Protein AF-A0A1F4EF49-F1 (afdb_monomer_lite)

Sequence (194 aa):
MEAQPLKVYWRPGCSSCVRVKEFLEQLNVEYESINVSARPEAMEELRELGVRSVPVVARGQRCIAQLPAARLDERAIEGRDRSIRDLAYHVYQIPDAFLRAVIDGHPDLAALCSAPAPAGVQTTADVCAYGSRISKRLADWWSTQADKSCGGTLDAYYGEQPLHHVLERVGIAPERPPTAEDYAGLPMPERLWE

Secondary structure (DSSP, 8-state):
-PPPPEEEEE-TT-HHHHHHHHHHHHTT---EEEETTT-HHHHHHHHHTT--SS-EEEESS-SGGGS-GGGTTSBSSTTS--BHHHHHHHHHHHHHHHHHHHHH----HHHHHHSPPPTT--SHHHHHHHHHHHHHHHHHHHHH-S-SS--SEEEETTEEEEHHHHHHHTTPPPSSPPPTGGGTTS---S-TT-

pLDDT: mean 70.85, std 12.1, range [30.12, 89.94]

Foldseek 3Di:
DDFAFKEWEDEPPDLVSVVVVVVCVVVVGDHHYHYCVVPVVVCVLCVVLLHQADGDTDRPSDDLLNDDLVQQQPDPDPPDPAGVVQVLLLLLLLLVLVCCCVPVVDAPSVCSSPDGDDPVRRGSVSSVVSSNVSSVSSVVVQVPDPALQQQDWTQHPVGIGRRCVSCVSVNRHRPNPDDVVNCPPPPDDPDPHD

Radius of gyration: 17.78 Å; chains: 1; bounding box: 49×36×43 Å

Structure (mmCIF, N/CA/C/O backbone):
data_AF-A0A1F4EF49-F1
#
_entry.id   AF-A0A1F4EF49-F1
#
loop_
_atom_site.group_PDB
_atom_site.id
_atom_site.type_symbol
_atom_site.label_atom_id
_atom_site.label_alt_id
_atom_site.label_comp_id
_atom_site.label_asym_id
_atom_site.label_entity_id
_atom_site.label_seq_id
_atom_site.pdbx_PDB_ins_code
_atom_site.Cartn_x
_atom_site.Cartn_y
_atom_site.Cartn_z
_atom_site.occupancy
_atom_site.B_iso_or_equiv
_atom_site.auth_seq_id
_atom_site.auth_comp_id
_atom_site.auth_asym_id
_atom_site.auth_atom_id
_atom_site.pdbx_PDB_model_num
ATOM 1 N N . MET A 1 1 ? -26.886 7.741 8.957 1.00 36.78 1 MET A N 1
ATOM 2 C CA . MET A 1 1 ? -25.794 7.849 7.969 1.00 36.78 1 MET A CA 1
ATOM 3 C C . MET A 1 1 ? -25.561 6.448 7.437 1.00 36.78 1 MET A C 1
ATOM 5 O O . MET A 1 1 ? -25.140 5.599 8.213 1.00 36.78 1 MET A O 1
ATOM 9 N N . GLU A 1 2 ? -25.977 6.169 6.202 1.00 42.19 2 GLU A N 1
ATOM 10 C CA . GLU A 1 2 ? -25.869 4.828 5.613 1.00 42.19 2 GLU A CA 1
ATOM 11 C C . GLU A 1 2 ? -24.399 4.409 5.485 1.00 42.19 2 GLU A C 1
ATOM 13 O O . GLU A 1 2 ? -23.526 5.215 5.150 1.00 42.19 2 GLU A O 1
ATOM 18 N N . ALA A 1 3 ? -24.110 3.151 5.812 1.00 55.28 3 ALA A N 1
ATOM 19 C CA . ALA A 1 3 ? -22.773 2.598 5.674 1.00 55.28 3 ALA A CA 1
ATOM 20 C C . ALA A 1 3 ? -22.475 2.390 4.185 1.00 55.28 3 ALA A C 1
ATOM 22 O O . ALA A 1 3 ? -23.168 1.630 3.517 1.00 55.28 3 ALA A O 1
ATOM 23 N N . GLN A 1 4 ? -21.439 3.056 3.671 1.00 60.59 4 GLN A N 1
ATOM 24 C CA . GLN A 1 4 ? -20.996 2.861 2.288 1.00 60.59 4 GLN A CA 1
ATOM 25 C C . GLN A 1 4 ? -20.644 1.382 2.034 1.00 60.59 4 GLN A C 1
ATOM 27 O O . GLN A 1 4 ? -20.143 0.712 2.952 1.00 60.59 4 GLN A O 1
ATOM 32 N N . PRO A 1 5 ? -20.885 0.865 0.816 1.00 74.12 5 PRO A N 1
ATOM 33 C CA . PRO A 1 5 ? -20.547 -0.510 0.470 1.00 74.12 5 PRO A CA 1
ATOM 34 C C . PRO A 1 5 ? -19.034 -0.741 0.567 1.00 74.12 5 PRO A C 1
ATOM 36 O O . PRO A 1 5 ? -18.223 0.169 0.365 1.00 74.12 5 PRO A O 1
ATOM 39 N N . LEU A 1 6 ? -18.648 -1.965 0.936 1.00 77.44 6 LEU A N 1
ATOM 40 C CA . LEU A 1 6 ? -17.255 -2.398 0.864 1.00 77.44 6 LEU A CA 1
ATOM 41 C C . LEU A 1 6 ? -16.881 -2.500 -0.616 1.00 77.44 6 LEU A C 1
ATOM 43 O O . LEU A 1 6 ? -17.648 -3.050 -1.385 1.00 77.44 6 LEU A O 1
ATOM 47 N N . LYS A 1 7 ? -15.731 -1.983 -1.015 1.00 84.25 7 LYS A N 1
ATOM 48 C CA . LYS A 1 7 ? -15.172 -2.031 -2.363 1.00 84.25 7 LYS A CA 1
ATOM 49 C C . LYS A 1 7 ? -13.885 -2.835 -2.317 1.00 84.25 7 LYS A C 1
ATOM 51 O O . LYS A 1 7 ? -13.074 -2.647 -1.411 1.00 84.25 7 LYS A O 1
ATOM 56 N N . VAL A 1 8 ? -13.678 -3.705 -3.293 1.00 80.25 8 VAL A N 1
ATOM 57 C CA . VAL A 1 8 ? -12.439 -4.462 -3.472 1.00 80.25 8 VAL A CA 1
ATOM 58 C C . VAL A 1 8 ? -11.863 -4.100 -4.827 1.00 80.25 8 VAL A C 1
ATOM 60 O O . VAL A 1 8 ? -12.372 -4.535 -5.858 1.00 80.25 8 VAL A O 1
ATOM 63 N N . TYR A 1 9 ? -10.797 -3.309 -4.822 1.00 84.88 9 TYR A N 1
ATOM 64 C CA . TYR A 1 9 ? -10.052 -2.937 -6.016 1.00 84.88 9 TYR A CA 1
ATOM 65 C C . TYR A 1 9 ? -9.034 -4.034 -6.337 1.00 84.88 9 TYR A C 1
ATOM 67 O O . TYR A 1 9 ? -8.275 -4.451 -5.460 1.00 84.88 9 TYR A O 1
ATOM 75 N N . TRP A 1 10 ? -9.018 -4.521 -7.576 1.00 85.94 10 TRP A N 1
ATOM 76 C CA . TRP A 1 10 ? -8.214 -5.668 -8.007 1.00 85.94 10 TRP A CA 1
ATOM 77 C C . TRP A 1 10 ? -7.781 -5.553 -9.473 1.00 85.94 10 TRP A C 1
ATOM 79 O O . TRP A 1 10 ? -8.338 -4.754 -10.221 1.00 85.94 10 TRP A O 1
ATOM 89 N N . ARG A 1 11 ? -6.822 -6.386 -9.900 1.00 83.81 11 ARG A N 1
ATOM 90 C CA . ARG A 1 11 ? -6.414 -6.534 -11.310 1.00 83.81 11 ARG A CA 1
ATOM 91 C C . ARG A 1 11 ? -6.263 -8.011 -11.709 1.00 83.81 11 ARG A C 1
ATOM 93 O O . ARG A 1 11 ? -5.964 -8.822 -10.828 1.00 83.81 11 ARG A O 1
ATOM 100 N N . PRO A 1 12 ? -6.426 -8.381 -12.993 1.00 81.00 12 PRO A N 1
ATOM 101 C CA . PRO A 1 12 ? -6.102 -9.723 -13.479 1.00 81.00 12 PRO A CA 1
ATOM 102 C C . PRO A 1 12 ? -4.642 -10.102 -13.182 1.00 81.00 12 PRO A C 1
ATOM 104 O O . PRO A 1 12 ? -3.767 -9.239 -13.183 1.00 81.00 12 PRO A O 1
ATOM 107 N N . GLY A 1 13 ? -4.386 -11.382 -12.896 1.00 73.94 13 GLY A N 1
ATOM 108 C CA . GLY A 1 13 ? -3.042 -11.897 -12.587 1.00 73.94 13 GLY A CA 1
ATOM 109 C C . GLY A 1 13 ? -2.534 -11.623 -11.162 1.00 73.94 13 GLY A C 1
ATOM 110 O O . GLY A 1 13 ? -1.458 -12.076 -10.801 1.00 73.94 13 GLY A O 1
ATOM 111 N N . CYS A 1 14 ? -3.299 -10.923 -10.321 1.00 66.81 14 CYS A N 1
ATOM 112 C CA . CYS A 1 14 ? -2.924 -10.620 -8.938 1.00 66.81 14 CYS A CA 1
ATOM 113 C C . CYS A 1 14 ? -3.398 -11.716 -7.966 1.00 66.81 14 CYS A C 1
ATOM 115 O O . CYS A 1 14 ? -4.563 -11.731 -7.560 1.00 66.81 14 CYS A O 1
ATOM 117 N N . SER A 1 15 ? -2.501 -12.603 -7.534 1.00 58.34 15 SER A N 1
ATOM 118 C CA . SER A 1 15 ? -2.826 -13.693 -6.597 1.00 58.34 15 SER A CA 1
ATOM 119 C C . SER A 1 15 ? -3.298 -13.205 -5.224 1.00 58.34 15 SER A C 1
ATOM 121 O O . SER A 1 15 ? -4.266 -13.726 -4.670 1.00 58.34 15 SER A O 1
ATOM 123 N N . SER A 1 16 ? -2.700 -12.130 -4.708 1.00 49.78 16 SER A N 1
ATOM 124 C CA . SER A 1 16 ? -3.160 -11.459 -3.486 1.00 49.78 16 SER A CA 1
ATOM 125 C C . SER A 1 16 ? -4.609 -10.972 -3.604 1.00 49.78 16 SER A C 1
ATOM 127 O O . SER A 1 16 ? -5.350 -10.988 -2.624 1.00 49.78 16 SER A O 1
ATOM 129 N N . CYS A 1 17 ? -5.038 -10.564 -4.802 1.00 66.75 17 CYS A N 1
ATOM 130 C CA . CYS A 1 17 ? -6.396 -10.094 -5.044 1.00 66.75 17 CYS A CA 1
ATOM 131 C C . CYS A 1 17 ? -7.420 -11.229 -5.007 1.00 66.75 17 CYS A C 1
ATOM 133 O O . CYS A 1 17 ? -8.529 -11.017 -4.525 1.00 66.75 17 CYS A O 1
ATOM 135 N N . VAL A 1 18 ? -7.047 -12.419 -5.484 1.00 71.88 18 VAL A N 1
ATOM 136 C CA . VAL A 1 18 ? -7.878 -13.627 -5.385 1.00 71.88 18 VAL A CA 1
ATOM 137 C C . VAL A 1 18 ? -8.050 -14.020 -3.916 1.00 71.88 18 VAL A C 1
ATOM 139 O O . VAL A 1 18 ? -9.178 -14.081 -3.439 1.00 71.88 18 VAL A O 1
ATOM 142 N N . ARG A 1 19 ? -6.945 -14.112 -3.162 1.00 56.84 19 ARG A N 1
ATOM 143 C CA . ARG A 1 19 ? -6.944 -14.447 -1.722 1.00 56.84 19 ARG A CA 1
ATOM 144 C C . ARG A 1 19 ? -7.842 -13.531 -0.886 1.00 56.84 19 ARG A C 1
ATOM 146 O O . ARG A 1 19 ? -8.528 -13.987 0.022 1.00 56.84 19 ARG A O 1
ATOM 153 N N . VAL A 1 20 ? -7.831 -12.228 -1.173 1.00 62.22 20 VAL A N 1
ATOM 154 C CA . VAL A 1 20 ? -8.688 -11.252 -0.480 1.00 62.22 20 VAL A CA 1
ATOM 155 C C . VAL A 1 20 ? -10.171 -11.503 -0.760 1.00 62.22 20 VAL A C 1
ATOM 157 O O . VAL A 1 20 ? -10.978 -11.419 0.162 1.00 62.22 20 VAL A O 1
ATOM 160 N N . LYS A 1 21 ? -10.537 -11.808 -2.008 1.00 68.38 21 LYS A N 1
ATOM 161 C CA . LYS A 1 21 ? -11.927 -12.093 -2.385 1.00 68.38 21 LYS A CA 1
ATOM 162 C C . LYS A 1 21 ? -12.427 -13.383 -1.743 1.00 68.38 21 LYS A C 1
ATOM 164 O O . LYS A 1 21 ? -13.467 -13.352 -1.099 1.00 68.38 21 LYS A O 1
ATOM 169 N N . GLU A 1 22 ? -11.634 -14.450 -1.818 1.00 73.81 22 GLU A N 1
ATOM 170 C CA . GLU A 1 22 ? -11.927 -15.737 -1.171 1.00 73.81 22 GLU A CA 1
ATOM 171 C C . GLU A 1 22 ? -12.145 -15.571 0.336 1.00 73.81 22 GLU A C 1
ATOM 173 O O . GLU A 1 22 ? -13.103 -16.098 0.896 1.00 73.81 22 GLU A O 1
ATOM 178 N N . PHE A 1 23 ? -11.286 -14.793 1.001 1.00 64.06 23 PHE A N 1
ATOM 179 C CA . PHE A 1 23 ? -11.416 -14.520 2.430 1.00 64.06 23 PHE A CA 1
ATOM 180 C C . PHE A 1 23 ? -12.710 -13.765 2.769 1.00 64.06 23 PHE A C 1
ATOM 182 O O . PHE A 1 23 ? -13.390 -14.102 3.735 1.00 64.06 23 PHE A O 1
ATOM 189 N N . LEU A 1 24 ? -13.078 -12.752 1.979 1.00 64.75 24 LEU A N 1
ATOM 190 C CA . LEU A 1 24 ? -14.323 -12.004 2.188 1.00 64.75 24 LEU A CA 1
ATOM 191 C C . LEU A 1 24 ? -15.563 -12.866 1.919 1.00 64.75 24 LEU A C 1
ATOM 193 O O . LEU A 1 24 ? -16.544 -12.758 2.654 1.00 64.75 24 LEU A O 1
ATOM 197 N N . GLU A 1 25 ? -15.499 -13.744 0.920 1.00 77.06 25 GLU A N 1
ATOM 198 C CA . GLU A 1 25 ? -16.549 -14.716 0.604 1.00 77.06 25 GLU A CA 1
ATOM 199 C C . GLU A 1 25 ? -16.728 -15.741 1.728 1.00 77.06 25 GLU A C 1
ATOM 201 O O . GLU A 1 25 ? -17.853 -15.968 2.164 1.00 77.06 25 GLU A O 1
ATOM 206 N N . GLN A 1 26 ? -15.640 -16.285 2.284 1.00 68.56 26 GLN A N 1
ATOM 207 C CA . GLN A 1 26 ? -15.688 -17.181 3.451 1.00 68.56 26 GLN A CA 1
ATOM 208 C C . GLN A 1 26 ? -16.344 -16.529 4.674 1.00 68.56 26 GLN A C 1
ATOM 210 O O . GLN A 1 26 ? -17.004 -17.204 5.464 1.00 68.56 26 GLN A O 1
ATOM 215 N N . LEU A 1 27 ? -16.167 -15.217 4.833 1.00 62.00 27 LEU A N 1
ATOM 216 C CA . LEU A 1 27 ? -16.775 -14.437 5.909 1.00 62.00 27 LEU A CA 1
ATOM 217 C C . LEU A 1 27 ? -18.199 -13.952 5.587 1.00 62.00 27 LEU A C 1
ATOM 219 O O . LEU A 1 27 ? -18.788 -13.251 6.411 1.00 62.00 27 LEU A O 1
ATOM 223 N N . ASN A 1 28 ? -18.753 -14.296 4.417 1.00 82.25 28 ASN A N 1
ATOM 224 C CA . ASN A 1 28 ? -20.033 -13.793 3.906 1.00 82.25 28 ASN A CA 1
ATOM 225 C C . ASN A 1 28 ? -20.130 -12.255 3.941 1.00 82.25 28 ASN A C 1
ATOM 227 O O . ASN A 1 28 ? -21.173 -11.681 4.263 1.00 82.25 28 ASN A O 1
ATOM 231 N N . VAL A 1 29 ? -19.026 -11.568 3.640 1.00 75.69 29 VAL A N 1
ATOM 232 C CA . VAL A 1 29 ? -18.982 -10.106 3.590 1.00 75.69 29 VAL A CA 1
ATOM 233 C C . VAL A 1 29 ? -19.276 -9.655 2.167 1.00 75.69 29 VAL A C 1
ATOM 235 O O . VAL A 1 29 ? -18.479 -9.887 1.264 1.00 75.69 29 VAL A O 1
ATOM 238 N N . GLU A 1 30 ? -20.387 -8.952 1.966 1.00 82.12 30 GLU A N 1
ATOM 239 C CA . GLU A 1 30 ? -20.697 -8.356 0.665 1.00 82.12 30 GLU A CA 1
ATOM 240 C C . GLU A 1 30 ? -19.749 -7.201 0.315 1.00 82.12 30 GLU A C 1
ATOM 242 O O . GLU A 1 30 ? -19.423 -6.352 1.159 1.00 82.12 30 GLU A O 1
ATOM 247 N N . TYR A 1 31 ? -19.333 -7.154 -0.954 1.00 82.50 31 TYR A N 1
ATOM 248 C CA . TYR A 1 31 ? -18.481 -6.105 -1.500 1.00 82.50 31 TYR A CA 1
ATOM 249 C C . TYR A 1 31 ? -18.718 -5.852 -2.998 1.00 82.50 31 TYR A C 1
ATOM 251 O O . TYR A 1 31 ? -19.063 -6.745 -3.766 1.00 82.50 31 TYR A O 1
ATOM 259 N N . GLU A 1 32 ? -18.467 -4.621 -3.430 1.00 89.75 32 GLU A N 1
ATOM 260 C CA . GLU A 1 32 ? -18.365 -4.207 -4.823 1.00 89.75 32 GLU A CA 1
ATOM 261 C C . GLU A 1 32 ? -16.984 -4.589 -5.376 1.00 89.75 32 GLU A C 1
ATOM 263 O O . GLU A 1 32 ? -15.947 -4.194 -4.838 1.00 89.75 32 GLU A O 1
ATOM 268 N N . SER A 1 33 ? -16.948 -5.359 -6.463 1.00 89.50 33 SER A N 1
ATOM 269 C CA . SER A 1 33 ? -15.702 -5.799 -7.098 1.00 89.50 33 SER A CA 1
ATOM 270 C C . SER A 1 33 ? -15.271 -4.826 -8.199 1.00 89.50 33 SER A C 1
ATOM 272 O O . SER A 1 33 ? -15.924 -4.733 -9.236 1.00 89.50 33 SER A O 1
ATOM 274 N N . ILE A 1 34 ? -14.146 -4.134 -8.015 1.00 89.88 34 ILE A N 1
ATOM 275 C CA . ILE A 1 34 ? -13.671 -3.079 -8.922 1.00 89.88 34 ILE A CA 1
ATOM 276 C C . ILE A 1 34 ? -12.384 -3.522 -9.622 1.00 89.88 34 ILE A C 1
ATOM 278 O O . ILE A 1 34 ? -11.319 -3.588 -9.013 1.00 89.88 34 ILE A O 1
ATOM 282 N N . ASN A 1 35 ? -12.473 -3.822 -10.920 1.00 88.50 35 ASN A N 1
ATOM 283 C CA . ASN A 1 35 ? -11.306 -4.155 -11.737 1.00 88.50 35 ASN A CA 1
ATOM 284 C C . ASN A 1 35 ? -10.618 -2.879 -12.232 1.00 88.50 35 ASN A C 1
ATOM 286 O O . ASN A 1 35 ? -11.098 -2.225 -13.158 1.00 88.50 35 ASN A O 1
ATOM 290 N N . VAL A 1 36 ? -9.460 -2.570 -11.665 1.00 83.00 36 VAL A N 1
ATOM 291 C CA . VAL A 1 36 ? -8.709 -1.354 -11.983 1.00 83.00 36 VAL A CA 1
ATOM 292 C C . VAL A 1 36 ? -8.023 -1.406 -13.353 1.00 83.00 36 VAL A C 1
ATOM 294 O O . VAL A 1 36 ? -7.694 -0.367 -13.914 1.00 83.00 36 VAL A O 1
ATOM 297 N N . SER A 1 37 ? -7.838 -2.600 -13.933 1.00 79.69 37 SER A N 1
ATOM 298 C CA . SER A 1 37 ? -7.361 -2.751 -15.317 1.00 79.69 37 SER A CA 1
ATOM 299 C C . SER A 1 37 ? -8.452 -2.458 -16.346 1.00 79.69 37 SER A C 1
ATOM 301 O O . SER A 1 37 ? -8.138 -2.053 -17.459 1.00 79.69 37 SER A O 1
ATOM 303 N N . ALA A 1 38 ? -9.723 -2.662 -15.987 1.00 85.25 38 ALA A N 1
ATOM 304 C CA . ALA A 1 38 ? -10.865 -2.332 -16.843 1.00 85.25 38 ALA A CA 1
ATOM 305 C C . ALA A 1 38 ? -11.373 -0.895 -16.630 1.00 85.25 38 ALA A C 1
ATOM 307 O O . ALA A 1 38 ? -12.091 -0.376 -17.479 1.00 85.25 38 ALA A O 1
ATOM 308 N N . ARG A 1 39 ? -11.016 -0.275 -15.496 1.00 86.88 39 ARG A N 1
ATOM 309 C CA . ARG A 1 39 ? -11.413 1.078 -15.083 1.00 86.88 39 ARG A CA 1
ATOM 310 C C . ARG A 1 39 ? -10.196 1.868 -14.590 1.00 86.88 39 ARG A C 1
ATOM 312 O O . ARG A 1 39 ? -9.940 1.885 -13.383 1.00 86.88 39 ARG A O 1
ATOM 319 N N . PRO A 1 40 ? -9.409 2.482 -15.490 1.00 78.44 40 PRO A N 1
ATOM 320 C CA . PRO A 1 40 ? -8.224 3.257 -15.119 1.00 78.44 40 PRO A CA 1
ATOM 321 C C . PRO A 1 40 ? -8.517 4.388 -14.121 1.00 78.44 40 PRO A C 1
ATOM 323 O O . PRO A 1 40 ? -7.686 4.673 -13.260 1.00 78.44 40 PRO A O 1
ATOM 326 N N . GLU A 1 41 ? -9.711 4.980 -14.177 1.00 84.50 41 GLU A N 1
ATOM 327 C CA . GLU A 1 41 ? -10.203 5.983 -13.230 1.00 84.50 41 GLU A CA 1
ATOM 328 C C . GLU A 1 41 ? -10.247 5.464 -11.784 1.00 84.50 41 GLU A C 1
ATOM 330 O O . GLU A 1 41 ? -9.959 6.210 -10.852 1.00 84.50 41 GLU A O 1
ATOM 335 N N . ALA A 1 42 ? -10.485 4.164 -11.582 1.00 81.75 42 ALA A N 1
ATOM 336 C CA . ALA A 1 42 ? -10.471 3.551 -10.256 1.00 81.75 42 ALA A CA 1
ATOM 337 C C . ALA A 1 42 ? -9.054 3.472 -9.662 1.00 81.75 42 ALA A C 1
ATOM 339 O O . ALA A 1 42 ? -8.899 3.530 -8.444 1.00 81.75 42 ALA A O 1
ATOM 340 N N . MET A 1 43 ? -8.003 3.366 -10.491 1.00 80.00 43 MET A N 1
ATOM 341 C CA . MET A 1 43 ? -6.631 3.548 -9.996 1.00 80.00 43 MET A CA 1
ATOM 342 C C . MET A 1 43 ? -6.357 5.001 -9.620 1.00 80.00 43 MET A C 1
ATOM 344 O O . MET A 1 43 ? -5.524 5.230 -8.746 1.00 80.00 43 MET A O 1
ATOM 348 N N . GLU A 1 44 ? -6.995 5.969 -10.275 1.00 76.75 44 GLU A N 1
ATOM 349 C CA . GLU A 1 44 ? -6.807 7.380 -9.941 1.00 76.75 4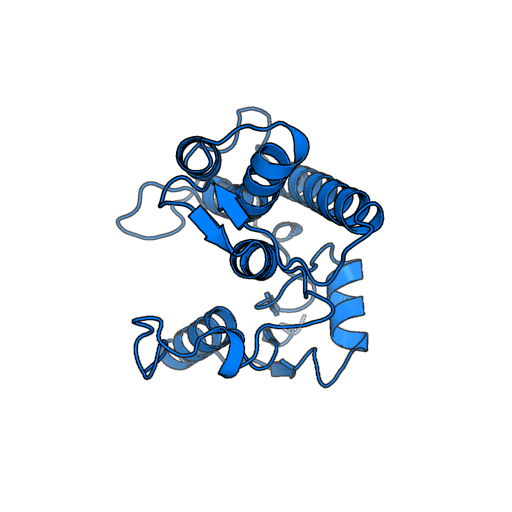4 GLU A CA 1
ATOM 350 C C . GLU A 1 44 ? -7.464 7.718 -8.596 1.00 76.75 44 GLU A C 1
ATOM 352 O O . GLU A 1 44 ? -6.814 8.322 -7.749 1.00 76.75 44 GLU A O 1
ATOM 357 N N . GLU A 1 45 ? -8.662 7.186 -8.320 1.00 74.31 45 GLU A N 1
ATOM 358 C CA . GLU A 1 45 ? -9.283 7.243 -6.982 1.00 74.31 45 GLU A CA 1
ATOM 359 C C . GLU A 1 45 ? -8.343 6.697 -5.893 1.00 74.31 45 GLU A C 1
ATOM 361 O O . GLU A 1 45 ? -8.178 7.284 -4.823 1.00 74.31 45 GLU A O 1
ATOM 366 N N . LEU A 1 46 ? -7.688 5.563 -6.163 1.00 70.38 46 LEU A N 1
ATOM 367 C CA . LEU A 1 46 ? -6.710 4.984 -5.245 1.00 70.38 46 LEU A CA 1
ATOM 368 C C . LEU A 1 46 ? -5.466 5.866 -5.101 1.00 70.38 46 LEU A C 1
ATOM 370 O O . LEU A 1 46 ? -4.955 6.020 -3.989 1.00 70.38 46 LEU A O 1
ATOM 374 N N . ARG A 1 47 ? -4.993 6.473 -6.195 1.00 69.69 47 ARG A N 1
ATOM 375 C CA . ARG A 1 47 ? -3.838 7.381 -6.195 1.00 69.69 47 ARG A CA 1
ATOM 376 C C . ARG A 1 47 ? -4.091 8.634 -5.370 1.00 69.69 47 ARG A C 1
ATOM 378 O O . ARG A 1 47 ? -3.190 9.031 -4.631 1.00 69.69 47 ARG A O 1
ATOM 385 N N . GLU A 1 48 ? -5.283 9.221 -5.454 1.00 64.06 48 GLU A N 1
ATOM 386 C CA . GLU A 1 48 ? -5.699 10.354 -4.615 1.00 64.06 48 GLU A CA 1
ATOM 387 C C . GLU A 1 48 ? -5.657 9.998 -3.123 1.00 64.06 48 GLU A C 1
ATOM 389 O O . GLU A 1 48 ? -5.309 10.823 -2.280 1.00 64.06 48 GLU A O 1
ATOM 394 N N . LEU A 1 49 ? -5.923 8.731 -2.802 1.00 57.75 49 LEU A N 1
ATOM 395 C CA . LEU A 1 49 ? -5.832 8.170 -1.455 1.00 57.75 49 LEU A CA 1
ATOM 396 C C . LEU A 1 49 ? -4.412 7.695 -1.077 1.00 57.75 49 LEU A C 1
ATOM 398 O O . LEU A 1 49 ? -4.217 7.086 -0.023 1.00 57.75 49 LEU A O 1
ATOM 402 N N . GLY A 1 50 ? -3.407 7.961 -1.919 1.00 55.12 50 GLY A N 1
ATOM 403 C CA . GLY A 1 50 ? -2.009 7.576 -1.702 1.00 55.12 50 GLY A CA 1
ATOM 404 C C . GLY A 1 50 ? -1.710 6.094 -1.952 1.00 55.12 50 GLY A C 1
ATOM 405 O O . GLY A 1 50 ? -0.610 5.626 -1.652 1.00 55.12 50 GLY A O 1
ATOM 406 N N . VAL A 1 51 ? -2.662 5.344 -2.505 1.00 63.88 51 VAL A N 1
ATOM 407 C CA . VAL A 1 51 ? -2.548 3.913 -2.784 1.00 63.88 51 VAL A CA 1
ATOM 408 C C . VAL A 1 51 ? -2.113 3.698 -4.232 1.00 63.88 51 VAL A C 1
ATOM 410 O O . VAL A 1 51 ? -2.666 4.275 -5.165 1.00 63.88 51 VAL A O 1
ATOM 413 N N . ARG A 1 52 ? -1.083 2.872 -4.439 1.00 63.41 52 ARG A N 1
ATOM 414 C CA . ARG A 1 52 ? -0.494 2.636 -5.772 1.00 63.41 52 ARG A CA 1
ATOM 415 C C . ARG A 1 52 ? -0.524 1.180 -6.228 1.00 63.41 52 ARG A C 1
ATOM 417 O O . ARG A 1 52 ? -0.089 0.889 -7.336 1.00 63.41 52 ARG A O 1
ATOM 424 N N . SER A 1 53 ? -1.060 0.283 -5.409 1.00 64.69 53 SER A N 1
ATOM 425 C CA . SER A 1 53 ? -1.149 -1.146 -5.698 1.00 64.69 53 SER A CA 1
ATOM 426 C C . SER A 1 53 ? -2.503 -1.709 -5.274 1.00 64.69 53 SER A C 1
ATOM 428 O O . SER A 1 53 ? -3.220 -1.122 -4.468 1.00 64.69 53 SER A O 1
ATOM 430 N N . VAL A 1 54 ? -2.849 -2.856 -5.851 1.00 70.62 54 VAL A N 1
ATOM 431 C CA . VAL A 1 54 ? -4.016 -3.671 -5.500 1.00 70.62 54 VAL A CA 1
ATOM 432 C C . VAL A 1 54 ? -3.529 -5.030 -4.971 1.00 70.62 54 VAL A C 1
ATOM 434 O O . VAL A 1 54 ? -2.434 -5.450 -5.358 1.00 70.62 54 VAL A O 1
ATOM 437 N N . PRO A 1 55 ? -4.294 -5.731 -4.111 1.00 63.38 55 PRO A N 1
ATOM 438 C CA . PRO A 1 55 ? -5.684 -5.464 -3.736 1.00 63.38 55 PRO A CA 1
ATOM 439 C C . PRO A 1 55 ? -5.867 -4.344 -2.712 1.00 63.38 55 PRO A C 1
ATOM 441 O O . PRO A 1 55 ? -5.069 -4.201 -1.790 1.00 63.38 55 PRO A O 1
ATOM 444 N N . VAL A 1 56 ? -6.972 -3.606 -2.832 1.00 74.25 56 VAL A N 1
ATOM 445 C CA . VAL A 1 56 ? -7.414 -2.637 -1.816 1.00 74.25 56 VAL A CA 1
ATOM 446 C C . VAL A 1 56 ? -8.830 -2.983 -1.399 1.00 74.25 56 VAL A C 1
ATOM 448 O O . VAL A 1 56 ? -9.724 -3.009 -2.238 1.00 74.25 56 VAL A O 1
ATOM 451 N N . VAL A 1 57 ? -9.039 -3.224 -0.108 1.00 68.62 57 VAL A N 1
ATOM 452 C CA . VAL A 1 57 ? -10.374 -3.379 0.477 1.00 68.62 57 VAL A CA 1
ATOM 453 C C . VAL A 1 57 ? -10.727 -2.072 1.174 1.00 68.62 57 VAL A C 1
ATOM 455 O O . VAL A 1 57 ? -10.091 -1.709 2.160 1.00 68.62 57 VAL A O 1
ATOM 458 N N . ALA A 1 58 ? -11.722 -1.354 0.668 1.00 67.19 58 ALA A N 1
ATOM 459 C CA . ALA A 1 58 ? -12.078 -0.024 1.142 1.00 67.19 58 ALA A CA 1
ATOM 460 C C . ALA A 1 58 ? -13.588 0.082 1.354 1.00 67.19 58 ALA A C 1
ATOM 462 O O . ALA A 1 58 ? -14.363 -0.223 0.464 1.00 67.19 58 ALA A O 1
ATOM 463 N N . ARG A 1 59 ? -14.052 0.528 2.523 1.00 60.66 59 ARG A N 1
ATOM 464 C CA . ARG A 1 59 ? -15.477 0.832 2.754 1.00 60.66 59 ARG A CA 1
ATOM 465 C C . ARG A 1 59 ? -15.666 2.347 2.728 1.00 60.66 59 ARG A C 1
ATOM 467 O O . ARG A 1 59 ? -15.470 3.002 3.752 1.00 60.66 59 ARG A O 1
ATOM 474 N N . GLY A 1 60 ? -15.966 2.910 1.560 1.00 56.38 60 GLY A N 1
ATOM 475 C CA . GLY A 1 60 ? -15.742 4.339 1.291 1.00 56.38 60 GLY A CA 1
ATOM 476 C C . GLY A 1 60 ? -14.245 4.668 1.201 1.00 56.38 60 GLY A C 1
ATOM 477 O O . GLY A 1 60 ? -13.459 3.805 0.833 1.00 56.38 60 GLY A O 1
ATOM 478 N N . GLN A 1 61 ? -13.810 5.869 1.599 1.00 46.16 61 GLN A N 1
ATOM 479 C CA . GLN A 1 61 ? -12.389 6.294 1.576 1.00 46.16 61 GLN A CA 1
ATOM 480 C C . GLN A 1 61 ? -11.503 5.642 2.672 1.00 46.16 61 GLN A C 1
ATOM 482 O O . GLN A 1 61 ? -10.518 6.232 3.126 1.00 46.16 61 GLN A O 1
ATOM 487 N N . ARG A 1 62 ? -11.884 4.473 3.207 1.00 50.41 62 ARG A N 1
ATOM 488 C CA . ARG A 1 62 ? -11.246 3.867 4.392 1.00 50.41 62 ARG A CA 1
ATOM 489 C C . ARG A 1 62 ? -9.878 3.267 4.059 1.00 50.41 62 ARG A C 1
ATOM 491 O O . ARG A 1 62 ? -9.782 2.103 3.695 1.00 50.41 62 ARG A O 1
ATOM 498 N N . CYS A 1 63 ? -8.840 4.082 4.230 1.00 54.31 63 CYS A N 1
ATOM 499 C CA . CYS A 1 63 ? -7.420 3.716 4.222 1.00 54.31 63 CYS A CA 1
ATOM 500 C C . CYS A 1 63 ? -6.900 3.460 5.652 1.00 54.31 63 CYS A C 1
ATOM 502 O O . CYS A 1 63 ? -7.640 3.645 6.619 1.00 54.31 63 CYS A O 1
ATOM 504 N N . ILE A 1 64 ? -5.603 3.142 5.806 1.00 57.81 64 ILE A N 1
ATOM 505 C CA . ILE A 1 64 ? -4.885 3.157 7.105 1.00 57.81 64 ILE A CA 1
ATOM 506 C C . ILE A 1 64 ? -5.198 4.436 7.915 1.00 57.81 64 ILE A C 1
ATOM 508 O O . ILE A 1 64 ? -5.321 4.372 9.135 1.00 57.81 64 ILE A O 1
ATOM 512 N N . ALA A 1 65 ? -5.432 5.570 7.241 1.00 49.50 65 ALA A N 1
ATOM 513 C CA . ALA A 1 65 ? -5.839 6.848 7.834 1.00 49.50 65 ALA A CA 1
ATOM 514 C C . ALA A 1 65 ? -7.130 6.789 8.677 1.00 49.50 65 ALA A C 1
ATOM 516 O O . ALA A 1 65 ? -7.325 7.625 9.555 1.00 49.50 65 ALA A O 1
ATOM 517 N N . GLN A 1 66 ? -8.009 5.815 8.423 1.00 49.81 66 GLN A N 1
ATOM 518 C CA . GLN A 1 66 ? -9.280 5.636 9.130 1.00 49.81 66 GLN A CA 1
ATOM 519 C C . GLN A 1 66 ? -9.237 4.519 10.185 1.00 49.81 66 GLN A C 1
ATOM 521 O O . GLN A 1 66 ? -10.277 4.202 10.769 1.00 49.81 66 GLN A O 1
ATOM 526 N N . LEU A 1 67 ? -8.068 3.912 10.448 1.00 64.12 67 LEU A N 1
ATOM 527 C CA . LEU A 1 67 ? -7.921 3.017 11.596 1.00 64.12 67 LEU A CA 1
ATOM 528 C C . LEU A 1 67 ? -8.171 3.825 12.883 1.00 64.12 67 LEU A C 1
ATOM 530 O O . LEU A 1 67 ? -7.576 4.888 13.072 1.00 64.12 67 LEU A O 1
ATOM 534 N N . PRO A 1 68 ? -9.057 3.369 13.781 1.00 65.62 68 PRO A N 1
ATOM 535 C CA . PRO A 1 68 ? -9.272 4.065 15.039 1.00 65.62 68 PRO A CA 1
ATOM 536 C C . PRO A 1 68 ? -7.973 4.040 15.846 1.00 65.62 68 PRO A C 1
ATOM 538 O O . PRO A 1 68 ? -7.476 2.967 16.181 1.00 65.62 68 PRO A O 1
ATOM 541 N N . ALA A 1 69 ? -7.442 5.223 16.171 1.00 71.88 69 ALA A N 1
ATOM 542 C CA . ALA A 1 69 ? -6.161 5.368 16.868 1.00 71.88 69 ALA A CA 1
ATOM 543 C C . ALA A 1 69 ? -6.093 4.528 18.156 1.00 71.88 69 ALA A C 1
ATOM 545 O O . ALA A 1 69 ? -5.066 3.931 18.449 1.00 71.88 69 ALA A O 1
ATOM 546 N N . ALA A 1 70 ? -7.222 4.402 18.862 1.00 78.38 70 ALA A N 1
ATOM 547 C CA . ALA A 1 70 ? -7.347 3.610 20.084 1.00 78.38 70 ALA A CA 1
ATOM 548 C C . ALA A 1 70 ? -7.059 2.106 19.909 1.00 78.38 70 ALA A C 1
ATOM 550 O O . ALA A 1 70 ? -6.787 1.433 20.895 1.00 78.38 70 ALA A O 1
ATOM 551 N N . ARG A 1 71 ? -7.125 1.574 18.681 1.00 81.69 71 ARG A N 1
ATOM 552 C CA . ARG A 1 71 ? -6.926 0.145 18.396 1.00 81.69 71 ARG A CA 1
ATOM 553 C C . ARG A 1 71 ? -5.538 -0.178 17.849 1.00 81.69 71 ARG A C 1
ATOM 555 O O . ARG A 1 71 ? -5.248 -1.334 17.577 1.00 81.69 71 ARG A O 1
ATOM 562 N N . LEU A 1 72 ? -4.681 0.821 17.641 1.00 82.19 72 LEU A N 1
ATOM 563 C CA . LEU A 1 72 ? -3.385 0.628 16.982 1.00 82.19 72 LEU A CA 1
ATOM 564 C C . LEU A 1 72 ? -2.464 -0.347 17.730 1.00 82.19 72 LEU A C 1
ATOM 566 O O . LEU A 1 72 ? -1.723 -1.087 17.085 1.00 82.19 72 LEU A O 1
ATOM 570 N N . ASP A 1 73 ? -2.563 -0.385 19.058 1.00 87.94 73 ASP A N 1
ATOM 571 C CA . ASP A 1 73 ? -1.804 -1.291 19.925 1.00 87.94 73 ASP A CA 1
ATOM 572 C C . ASP A 1 73 ? -2.430 -2.688 20.067 1.00 87.94 73 ASP A C 1
ATOM 574 O O . ASP A 1 73 ? -1.805 -3.595 20.615 1.00 87.94 73 ASP A O 1
ATOM 578 N N . GLU A 1 74 ? -3.654 -2.895 19.572 1.00 87.62 74 GLU A N 1
ATOM 579 C CA . GLU A 1 74 ? -4.288 -4.213 19.602 1.00 87.62 74 GLU A CA 1
ATOM 580 C C . GLU A 1 74 ? -3.562 -5.189 18.677 1.00 87.62 74 GLU A C 1
ATOM 582 O O . GLU A 1 74 ? -2.988 -4.811 17.651 1.00 87.62 74 GLU A O 1
ATOM 587 N N . ARG A 1 75 ? -3.638 -6.481 19.004 1.00 85.81 75 ARG A N 1
ATOM 588 C CA . ARG A 1 75 ? -3.134 -7.542 18.130 1.00 85.81 75 ARG A CA 1
ATOM 589 C C . ARG A 1 75 ? -3.917 -7.588 16.821 1.00 85.81 75 ARG A C 1
ATOM 591 O O . ARG A 1 75 ? -5.143 -7.647 16.824 1.00 85.81 75 ARG A O 1
ATOM 598 N N . ALA A 1 76 ? -3.191 -7.623 15.706 1.00 79.50 76 ALA A N 1
ATOM 599 C CA . ALA A 1 76 ? -3.777 -7.667 14.371 1.00 79.50 76 ALA A CA 1
ATOM 600 C C . ALA A 1 76 ? -4.346 -9.047 14.009 1.00 79.50 76 ALA A C 1
ATOM 602 O O . ALA A 1 76 ? -5.343 -9.132 13.297 1.00 79.50 76 ALA A O 1
ATOM 603 N N . ILE A 1 77 ? -3.692 -10.123 14.461 1.00 76.12 77 ILE A N 1
ATOM 604 C CA . ILE A 1 77 ? -4.067 -11.511 14.167 1.00 76.12 77 ILE A CA 1
ATOM 605 C C . ILE A 1 77 ? -3.879 -12.340 15.438 1.00 76.12 77 ILE A C 1
ATOM 607 O O . ILE A 1 77 ? -2.834 -12.266 16.090 1.00 76.12 77 ILE A O 1
ATOM 611 N N . GLU A 1 78 ? -4.876 -13.150 15.782 1.00 7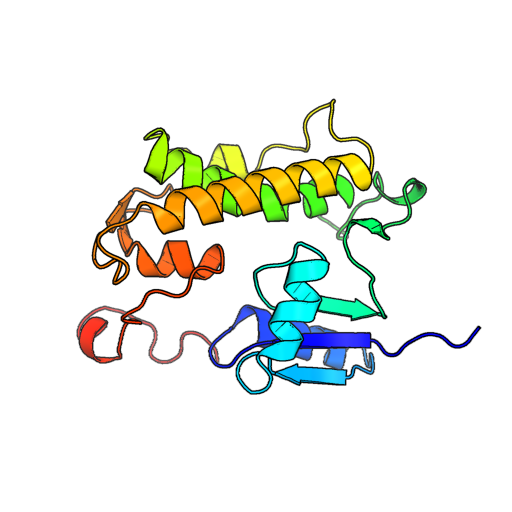2.06 78 GLU A N 1
ATOM 612 C CA . GLU A 1 78 ? -4.780 -14.086 16.899 1.00 72.06 78 GLU A CA 1
ATOM 613 C C . GLU A 1 78 ? -3.629 -15.088 16.683 1.00 72.06 78 GLU A C 1
ATOM 615 O O . GLU A 1 78 ? -3.389 -15.569 15.577 1.00 72.06 78 GLU A O 1
ATOM 620 N N . GLY A 1 79 ? -2.851 -15.360 17.733 1.00 75.25 79 GLY A N 1
ATOM 621 C CA . GLY A 1 79 ? -1.684 -16.246 17.655 1.00 75.25 79 GLY A CA 1
ATOM 622 C C . GLY A 1 79 ? -0.423 -15.636 17.024 1.00 75.25 79 GLY A C 1
ATOM 623 O O . GLY A 1 79 ? 0.623 -16.283 17.051 1.00 75.25 79 GLY A O 1
ATOM 624 N N . ARG A 1 80 ? -0.461 -14.395 16.515 1.00 76.06 80 ARG A N 1
ATOM 625 C CA . ARG A 1 80 ? 0.745 -13.669 16.082 1.00 76.06 80 ARG A CA 1
ATOM 626 C C . ARG A 1 80 ? 1.003 -12.448 16.948 1.00 76.06 80 ARG A C 1
ATOM 628 O O . ARG A 1 80 ? 0.109 -11.646 17.201 1.00 76.06 80 ARG A O 1
ATOM 635 N N . ASP A 1 81 ? 2.254 -12.288 17.364 1.00 83.00 81 ASP A N 1
ATOM 636 C CA . ASP A 1 81 ? 2.674 -11.136 18.154 1.00 83.00 81 ASP A CA 1
ATOM 637 C C . ASP A 1 81 ? 2.984 -9.937 17.255 1.00 83.00 81 ASP A C 1
ATOM 639 O O . ASP A 1 81 ? 4.132 -9.617 16.960 1.00 83.00 81 ASP A O 1
ATOM 643 N N . ARG A 1 82 ? 1.921 -9.339 16.710 1.00 84.38 82 ARG A N 1
ATOM 644 C CA . ARG A 1 82 ? 2.004 -8.162 15.844 1.00 84.38 82 ARG A CA 1
ATOM 645 C C . ARG A 1 82 ? 0.811 -7.252 16.092 1.00 84.38 82 ARG A C 1
ATOM 647 O O . ARG A 1 82 ? -0.333 -7.702 15.990 1.00 84.38 82 ARG A O 1
ATOM 654 N N . SER A 1 83 ? 1.078 -5.983 16.389 1.00 89.94 83 SER A N 1
ATOM 655 C CA . SER A 1 83 ? 0.023 -4.982 16.558 1.00 89.94 83 SER A CA 1
ATOM 656 C C . SER A 1 83 ? -0.587 -4.564 15.213 1.00 89.94 83 SER A C 1
ATOM 658 O O . SER A 1 83 ? 0.017 -4.759 14.151 1.00 89.94 83 SER A O 1
ATOM 660 N N . ILE A 1 84 ? -1.781 -3.966 15.235 1.00 84.31 84 ILE A N 1
ATOM 661 C CA . ILE A 1 84 ? -2.401 -3.350 14.049 1.00 84.31 84 ILE A CA 1
ATOM 662 C C . ILE A 1 84 ? -1.476 -2.273 13.469 1.00 84.31 84 ILE A C 1
ATOM 664 O O . ILE A 1 84 ? -1.326 -2.189 12.249 1.00 84.31 84 ILE A O 1
ATOM 668 N N . ARG A 1 85 ? -0.806 -1.494 14.326 1.00 88.00 85 ARG A N 1
ATOM 669 C CA . ARG A 1 85 ? 0.179 -0.486 13.918 1.00 88.00 85 ARG A CA 1
ATOM 670 C C . ARG A 1 85 ? 1.378 -1.092 13.206 1.00 88.00 85 ARG A C 1
ATOM 672 O O . ARG A 1 85 ? 1.724 -0.626 12.125 1.00 88.00 85 ARG A O 1
ATOM 679 N N . ASP A 1 86 ? 1.983 -2.129 13.778 1.00 86.25 86 ASP A N 1
ATOM 680 C CA . ASP A 1 86 ? 3.144 -2.789 13.173 1.00 86.25 86 ASP A CA 1
ATOM 681 C C . ASP A 1 86 ? 2.771 -3.429 11.840 1.00 86.25 86 ASP A C 1
ATOM 683 O O . ASP A 1 86 ? 3.532 -3.347 10.883 1.00 86.25 86 ASP A O 1
ATOM 687 N N . LEU A 1 87 ? 1.574 -4.015 11.734 1.00 84.25 87 LEU A N 1
ATOM 688 C CA . LEU A 1 87 ? 1.087 -4.545 10.464 1.00 84.25 87 LEU A CA 1
ATOM 689 C C . LEU A 1 87 ? 0.870 -3.435 9.425 1.00 84.25 87 LEU A C 1
ATOM 691 O O . LEU A 1 87 ? 1.277 -3.592 8.275 1.00 84.25 87 LEU A O 1
ATOM 695 N N . ALA A 1 88 ? 0.257 -2.316 9.815 1.00 81.75 88 ALA A N 1
ATOM 696 C CA . ALA A 1 88 ? 0.026 -1.184 8.922 1.00 81.75 88 ALA A CA 1
ATOM 697 C C . ALA A 1 88 ? 1.345 -0.532 8.462 1.00 81.75 88 ALA A C 1
ATOM 699 O O . ALA A 1 88 ? 1.478 -0.157 7.299 1.00 81.75 88 ALA A O 1
ATOM 700 N N . TYR A 1 89 ? 2.336 -0.442 9.351 1.00 84.62 89 TYR A N 1
ATOM 701 C CA . TYR A 1 89 ? 3.689 0.019 9.036 1.00 84.62 89 TYR A CA 1
ATOM 702 C C . TYR A 1 89 ? 4.423 -0.955 8.100 1.00 84.62 89 TYR A C 1
ATOM 704 O O . TYR A 1 89 ? 5.022 -0.534 7.107 1.00 84.62 89 TYR A O 1
ATOM 712 N N . HIS A 1 90 ? 4.296 -2.258 8.359 1.00 83.38 90 HIS A N 1
ATOM 713 C CA . HIS A 1 90 ? 4.936 -3.336 7.604 1.00 83.38 90 HIS A CA 1
ATOM 714 C C . HIS A 1 90 ? 4.605 -3.339 6.114 1.00 83.38 90 HIS A C 1
ATOM 716 O O . HIS A 1 90 ? 5.486 -3.597 5.293 1.00 83.38 90 HIS A O 1
ATOM 722 N N . VAL A 1 91 ? 3.376 -2.971 5.741 1.00 78.06 91 VAL A N 1
ATOM 723 C CA . VAL A 1 91 ? 2.976 -2.835 4.329 1.00 78.06 91 VAL A CA 1
ATOM 724 C C . VAL A 1 91 ? 3.909 -1.887 3.562 1.00 78.06 91 VAL A C 1
ATOM 726 O O . VAL A 1 91 ? 4.220 -2.142 2.400 1.00 78.06 91 VAL A O 1
ATOM 729 N N . TYR A 1 92 ? 4.408 -0.830 4.209 1.00 81.25 92 TYR A N 1
ATOM 730 C CA . TYR A 1 92 ? 5.322 0.140 3.599 1.00 81.25 92 TYR A CA 1
ATOM 731 C C . TYR A 1 92 ? 6.809 -0.184 3.818 1.00 81.25 92 TYR A C 1
ATOM 733 O O . TYR A 1 92 ? 7.648 0.338 3.082 1.00 81.25 92 TYR A O 1
ATOM 741 N N . GLN A 1 93 ? 7.149 -1.075 4.758 1.00 82.69 93 GLN A N 1
ATOM 742 C CA . GLN A 1 93 ? 8.523 -1.573 4.922 1.00 82.69 93 GLN A CA 1
ATOM 743 C C . GLN A 1 93 ? 8.977 -2.403 3.719 1.00 82.69 93 GLN A C 1
ATOM 745 O O . GLN A 1 93 ? 10.152 -2.367 3.378 1.00 82.69 93 GLN A O 1
ATOM 750 N N . ILE A 1 94 ? 8.062 -3.105 3.044 1.00 77.81 94 ILE A N 1
ATOM 751 C CA . ILE A 1 94 ? 8.377 -3.921 1.861 1.00 77.81 94 ILE A CA 1
ATOM 752 C C . ILE A 1 94 ? 8.958 -3.060 0.717 1.00 77.81 94 ILE A C 1
ATOM 754 O O . ILE A 1 94 ? 10.082 -3.332 0.288 1.00 77.81 94 ILE A O 1
ATOM 758 N N . PRO A 1 95 ? 8.271 -2.002 0.232 1.00 72.25 95 PRO A N 1
ATOM 759 C CA . PRO A 1 95 ? 8.846 -1.120 -0.782 1.00 72.25 95 PRO A CA 1
ATOM 760 C C . PRO A 1 95 ? 10.046 -0.300 -0.284 1.00 72.25 95 PRO A C 1
ATOM 762 O O . PRO A 1 95 ? 10.931 -0.006 -1.082 1.00 72.25 95 PRO A O 1
ATOM 765 N N . ASP A 1 96 ? 10.131 0.054 1.005 1.00 84.69 96 ASP A N 1
ATOM 766 C CA . ASP A 1 96 ? 11.323 0.729 1.555 1.00 84.69 96 ASP A CA 1
ATOM 767 C C . ASP A 1 96 ? 12.550 -0.194 1.536 1.00 84.69 96 ASP A C 1
ATOM 769 O O . ASP A 1 96 ? 13.629 0.218 1.116 1.00 84.69 96 ASP A O 1
ATOM 773 N N . ALA A 1 97 ? 12.383 -1.455 1.937 1.00 81.06 97 ALA A N 1
ATOM 774 C CA . ALA A 1 97 ? 13.443 -2.454 1.904 1.00 81.06 97 ALA A CA 1
ATOM 775 C C . ALA A 1 97 ? 13.924 -2.689 0.469 1.00 81.06 97 ALA A C 1
ATOM 777 O O . ALA A 1 97 ? 15.127 -2.655 0.224 1.00 81.06 97 ALA A O 1
ATOM 778 N N . PHE A 1 98 ? 12.997 -2.821 -0.487 1.00 78.56 98 PHE A N 1
ATOM 779 C CA . PHE A 1 98 ? 13.342 -2.877 -1.907 1.00 78.56 98 PHE A CA 1
ATOM 780 C C . PHE A 1 98 ? 14.195 -1.679 -2.327 1.00 78.56 98 PHE A C 1
ATOM 782 O O . PHE A 1 98 ? 15.291 -1.872 -2.844 1.00 78.56 98 PHE A O 1
ATOM 789 N N . LEU A 1 99 ? 13.731 -0.453 -2.058 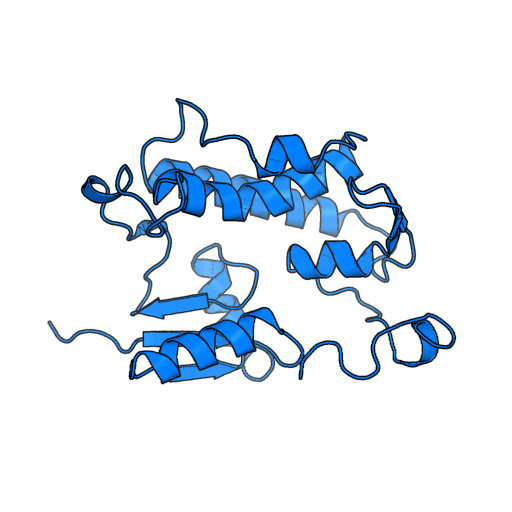1.00 80.94 99 LEU A N 1
ATOM 790 C CA . LEU A 1 99 ? 14.461 0.762 -2.423 1.00 80.94 99 LEU A CA 1
ATOM 791 C C . LEU A 1 99 ? 15.859 0.801 -1.806 1.00 80.94 99 LEU A C 1
ATOM 793 O O . LEU A 1 99 ? 16.792 1.222 -2.473 1.00 80.94 99 LEU A O 1
ATOM 797 N N . ARG A 1 100 ? 16.028 0.340 -0.567 1.00 81.69 100 ARG A N 1
ATOM 798 C CA . ARG A 1 100 ? 17.345 0.254 0.083 1.00 81.69 100 ARG A CA 1
ATOM 799 C C . ARG A 1 100 ? 18.243 -0.803 -0.554 1.00 81.69 100 ARG A C 1
ATOM 801 O O . ARG A 1 100 ? 19.444 -0.586 -0.655 1.00 81.69 100 ARG A O 1
ATOM 808 N N . ALA A 1 101 ? 17.684 -1.915 -1.019 1.00 77.12 101 ALA A N 1
ATOM 809 C CA . ALA A 1 101 ? 18.455 -2.904 -1.763 1.00 77.12 101 ALA A CA 1
ATOM 810 C C . ALA A 1 101 ? 18.894 -2.362 -3.131 1.00 77.12 101 ALA A C 1
ATOM 812 O O . ALA A 1 101 ? 20.069 -2.470 -3.468 1.00 77.12 101 ALA A O 1
ATOM 813 N N . VAL A 1 102 ? 17.991 -1.725 -3.892 1.00 74.00 102 VAL A N 1
ATOM 814 C CA . VAL A 1 102 ? 18.314 -1.225 -5.244 1.00 74.00 102 VAL A CA 1
ATOM 815 C C . VAL A 1 102 ? 19.094 0.091 -5.271 1.00 74.00 102 VAL A C 1
ATOM 817 O O . VAL A 1 102 ? 19.868 0.303 -6.198 1.00 74.00 102 VAL A O 1
ATOM 820 N N . ILE A 1 103 ? 18.879 0.993 -4.309 1.00 71.44 103 ILE A N 1
ATOM 821 C CA . ILE A 1 103 ? 19.534 2.314 -4.264 1.00 71.44 103 ILE A CA 1
ATOM 822 C C . ILE A 1 103 ? 20.772 2.266 -3.375 1.00 71.44 103 ILE A C 1
ATOM 824 O O . ILE A 1 103 ? 21.831 2.740 -3.777 1.00 71.44 103 ILE A O 1
ATOM 828 N N . ASP A 1 104 ? 20.634 1.711 -2.171 1.00 68.62 104 ASP A N 1
ATOM 829 C CA . ASP A 1 104 ? 21.658 1.818 -1.128 1.00 68.62 104 ASP A CA 1
ATOM 830 C C . ASP A 1 104 ? 22.568 0.575 -1.069 1.00 68.62 104 ASP A C 1
ATOM 832 O O . ASP A 1 104 ? 23.515 0.542 -0.284 1.00 68.62 104 ASP A O 1
ATOM 836 N N . GLY A 1 105 ? 22.294 -0.457 -1.882 1.00 68.19 105 GLY A N 1
ATOM 837 C CA . GLY A 1 105 ? 23.055 -1.708 -1.900 1.00 68.19 105 GLY A CA 1
ATOM 838 C C . GLY A 1 105 ? 22.946 -2.507 -0.598 1.00 68.19 105 GLY A C 1
ATOM 839 O O . GLY A 1 105 ? 23.877 -3.226 -0.246 1.00 68.19 105 GLY A O 1
ATOM 840 N N . HIS A 1 106 ? 21.845 -2.354 0.149 1.00 64.12 106 HIS A N 1
ATOM 841 C CA . HIS A 1 106 ? 21.646 -2.998 1.450 1.00 64.12 106 HIS A CA 1
ATOM 842 C C . HIS A 1 106 ? 20.864 -4.325 1.298 1.00 64.12 106 HIS A C 1
ATOM 844 O O . HIS A 1 106 ? 19.649 -4.284 1.097 1.00 64.12 106 HIS A O 1
ATOM 850 N N . PRO A 1 107 ? 21.505 -5.508 1.415 1.00 58.56 107 PRO A N 1
ATOM 851 C CA . PRO A 1 107 ? 20.878 -6.783 1.039 1.00 58.56 107 PRO A CA 1
ATOM 852 C C . PRO A 1 107 ? 19.971 -7.396 2.120 1.00 58.56 107 PRO A C 1
ATOM 854 O O . PRO A 1 107 ? 19.205 -8.317 1.832 1.00 58.56 107 PRO A O 1
ATOM 85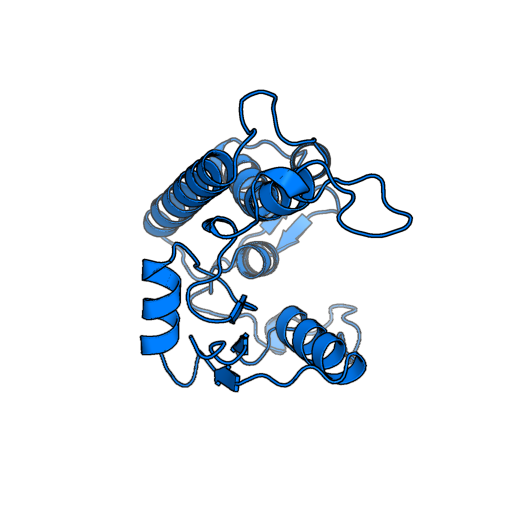7 N N . ASP A 1 108 ? 20.018 -6.910 3.368 1.00 66.06 108 ASP A N 1
ATOM 858 C CA . ASP A 1 108 ? 19.256 -7.501 4.480 1.00 66.06 108 ASP A CA 1
ATOM 859 C C . ASP A 1 108 ? 17.794 -7.019 4.520 1.00 66.06 108 ASP A C 1
ATOM 861 O O . ASP A 1 108 ? 17.322 -6.304 5.410 1.00 66.06 108 ASP A O 1
ATOM 865 N N . LEU A 1 109 ? 17.062 -7.434 3.492 1.00 67.00 109 LEU A N 1
ATOM 866 C CA . LEU A 1 109 ? 15.633 -7.205 3.321 1.00 67.00 109 LEU A CA 1
ATOM 867 C C . LEU A 1 109 ? 14.797 -7.847 4.444 1.00 67.00 109 LEU A C 1
ATOM 869 O O . LEU A 1 109 ? 13.733 -7.329 4.792 1.00 67.00 109 LEU A O 1
ATOM 873 N N . ALA A 1 110 ? 15.262 -8.965 5.013 1.00 66.75 110 ALA A N 1
ATOM 874 C CA . ALA A 1 110 ? 14.536 -9.723 6.030 1.00 66.75 110 ALA A CA 1
ATOM 875 C C . ALA A 1 110 ? 14.473 -8.973 7.364 1.00 66.75 110 ALA A C 1
ATOM 877 O O . ALA A 1 110 ? 13.388 -8.856 7.951 1.00 66.75 110 ALA A O 1
ATOM 878 N N . ALA A 1 111 ? 15.605 -8.421 7.813 1.00 71.25 111 ALA A N 1
ATOM 879 C CA . ALA A 1 111 ? 15.657 -7.609 9.023 1.00 71.25 111 ALA A CA 1
ATOM 880 C C . ALA A 1 111 ? 14.790 -6.349 8.886 1.00 71.25 111 ALA A C 1
ATOM 882 O O . ALA A 1 111 ? 14.016 -6.021 9.788 1.00 71.25 111 ALA A O 1
ATOM 883 N N . LEU A 1 112 ? 14.841 -5.689 7.724 1.00 70.88 112 LEU A N 1
ATOM 884 C CA . LEU A 1 112 ? 14.064 -4.476 7.455 1.00 70.88 112 LEU A CA 1
ATOM 885 C C . LEU A 1 112 ? 12.554 -4.725 7.441 1.00 70.88 112 LEU A C 1
ATOM 887 O O . LEU A 1 112 ? 11.803 -3.909 7.969 1.00 70.88 112 LEU A O 1
ATOM 891 N N . CYS A 1 113 ? 12.104 -5.847 6.874 1.00 71.81 113 CYS A N 1
ATOM 892 C CA . CYS A 1 113 ? 10.682 -6.186 6.820 1.00 71.81 113 CYS A CA 1
ATOM 893 C C . CYS A 1 113 ? 10.144 -6.737 8.148 1.00 71.81 113 CYS A C 1
ATOM 895 O O . CYS A 1 113 ? 8.933 -6.778 8.335 1.00 71.81 113 CYS A O 1
ATOM 897 N N . SER A 1 114 ? 11.002 -7.179 9.066 1.00 73.12 114 SER A N 1
ATOM 898 C CA . SER A 1 114 ? 10.566 -7.798 10.329 1.00 73.12 114 SER A CA 1
ATOM 899 C C . SER A 1 114 ? 10.653 -6.860 11.533 1.00 73.12 114 SER A C 1
ATOM 901 O O . SER A 1 114 ? 10.158 -7.207 12.604 1.00 73.12 114 SER A O 1
ATOM 903 N N . ALA A 1 115 ? 11.263 -5.683 11.372 1.00 81.44 115 ALA A N 1
ATOM 904 C CA . ALA A 1 115 ? 11.394 -4.700 12.439 1.00 81.44 115 ALA A CA 1
ATOM 905 C C . ALA A 1 115 ? 10.028 -4.097 12.831 1.00 81.44 115 ALA A C 1
ATOM 907 O O . ALA A 1 115 ? 9.218 -3.817 11.942 1.00 81.44 115 ALA A O 1
ATOM 908 N N . PRO A 1 116 ? 9.771 -3.860 14.130 1.00 84.81 116 PRO A N 1
ATOM 909 C CA . PRO A 1 116 ? 8.564 -3.170 14.583 1.00 84.81 116 PRO A CA 1
ATOM 910 C C . PRO A 1 116 ? 8.535 -1.714 14.103 1.00 84.81 116 PRO A C 1
ATOM 912 O O . PRO A 1 116 ? 9.566 -1.148 13.717 1.00 84.81 116 PRO A O 1
ATOM 915 N N . ALA A 1 117 ? 7.358 -1.084 14.169 1.00 86.44 117 ALA A N 1
ATOM 916 C CA . ALA A 1 117 ? 7.244 0.343 13.908 1.00 86.44 117 ALA A CA 1
ATOM 917 C C . ALA A 1 117 ? 8.160 1.126 14.875 1.00 86.44 117 ALA A C 1
ATOM 919 O O . ALA A 1 117 ? 8.155 0.865 16.083 1.00 86.44 117 ALA A O 1
ATOM 920 N N . PRO A 1 118 ? 8.976 2.076 14.381 1.00 89.12 118 PRO A N 1
ATOM 921 C CA . PRO A 1 118 ? 9.882 2.832 15.235 1.00 89.12 118 PRO A CA 1
ATOM 922 C C . PRO A 1 118 ? 9.097 3.715 16.209 1.00 89.12 118 PRO A C 1
ATOM 924 O O . PRO A 1 118 ? 7.965 4.102 15.935 1.00 89.12 118 PRO A O 1
ATOM 927 N N . ALA A 1 119 ? 9.731 4.119 17.314 1.00 87.50 119 ALA A N 1
ATOM 928 C CA . ALA A 1 119 ? 9.079 4.888 18.380 1.00 87.50 119 ALA A CA 1
ATOM 929 C C . ALA A 1 119 ? 8.382 6.182 17.904 1.00 87.50 119 ALA A C 1
ATOM 931 O O . ALA A 1 119 ? 7.427 6.621 18.534 1.00 87.50 119 ALA A O 1
ATOM 932 N N . GLY A 1 120 ? 8.824 6.777 16.791 1.00 86.69 120 GLY A N 1
ATOM 933 C CA . GLY A 1 120 ? 8.196 7.962 16.194 1.00 86.69 120 GLY A CA 1
ATOM 934 C C . GLY A 1 120 ? 6.945 7.695 15.347 1.00 86.69 120 GLY A C 1
ATOM 935 O O . GLY A 1 120 ? 6.344 8.647 14.866 1.00 86.69 120 GLY A O 1
ATOM 936 N N . VAL A 1 121 ? 6.557 6.436 15.127 1.00 87.81 121 VAL A N 1
ATOM 937 C CA . VAL A 1 121 ? 5.336 6.059 14.404 1.00 87.81 121 VAL A CA 1
ATOM 938 C C . VAL A 1 121 ? 4.338 5.542 15.428 1.00 87.81 121 VAL A C 1
ATOM 940 O O . VAL A 1 121 ? 4.438 4.397 15.856 1.00 87.81 121 VAL A O 1
ATOM 943 N N . GLN A 1 122 ? 3.398 6.392 15.846 1.00 87.38 122 GLN A N 1
ATOM 944 C CA . GLN A 1 122 ? 2.436 6.073 16.910 1.00 87.38 122 GLN A CA 1
ATOM 945 C C . GLN A 1 122 ? 0.990 6.166 16.437 1.00 87.38 122 GLN A C 1
ATOM 947 O O . GLN A 1 122 ? 0.127 5.431 16.913 1.00 87.38 122 GLN A O 1
ATOM 952 N N . THR A 1 123 ? 0.729 7.049 15.481 1.00 81.94 123 THR A N 1
ATOM 953 C CA . THR A 1 123 ? -0.608 7.371 14.994 1.00 81.94 123 THR A CA 1
ATOM 954 C C . THR A 1 123 ? -0.827 6.862 13.573 1.00 81.94 123 THR A C 1
ATOM 956 O O . THR A 1 123 ? 0.111 6.561 12.832 1.00 81.94 123 THR A O 1
ATOM 959 N N . THR A 1 124 ? -2.088 6.814 13.146 1.00 70.44 124 THR A N 1
ATOM 960 C CA . THR A 1 124 ? -2.430 6.546 11.743 1.00 70.44 124 THR A CA 1
ATOM 961 C C . THR A 1 124 ? -1.831 7.578 10.798 1.00 70.44 124 THR A C 1
ATOM 963 O O . THR A 1 124 ? -1.385 7.218 9.711 1.00 70.44 124 THR A O 1
ATOM 966 N N . ALA A 1 125 ? -1.768 8.842 11.225 1.00 71.56 125 ALA A N 1
ATOM 967 C CA . ALA A 1 125 ? -1.141 9.914 10.467 1.00 71.56 125 ALA A CA 1
ATOM 968 C C . ALA A 1 125 ? 0.354 9.648 10.244 1.00 71.56 125 ALA A C 1
ATOM 970 O O . ALA A 1 125 ? 0.834 9.844 9.130 1.00 71.56 125 ALA A O 1
ATOM 971 N N . ASP A 1 126 ? 1.068 9.123 11.244 1.00 79.62 126 ASP A N 1
ATOM 972 C CA . ASP A 1 126 ? 2.491 8.783 11.107 1.00 79.62 126 ASP A CA 1
ATOM 973 C C . ASP A 1 126 ? 2.707 7.637 10.114 1.00 79.62 126 ASP A C 1
ATOM 975 O O . ASP A 1 126 ? 3.597 7.705 9.261 1.00 79.62 126 ASP A O 1
ATOM 979 N N . VAL A 1 127 ? 1.865 6.597 10.179 1.00 77.44 127 VAL A N 1
ATOM 980 C CA . VAL A 1 127 ? 1.922 5.471 9.232 1.00 77.44 127 VAL A CA 1
ATOM 981 C C . VAL A 1 127 ? 1.617 5.953 7.812 1.00 77.44 127 VAL A C 1
ATOM 983 O O . VAL A 1 127 ? 2.338 5.606 6.876 1.00 77.44 127 VAL A O 1
ATOM 986 N N . CYS A 1 128 ? 0.604 6.803 7.635 1.00 72.94 128 CYS A N 1
ATOM 987 C CA . CYS A 1 128 ? 0.286 7.402 6.339 1.00 72.94 128 CYS A CA 1
ATOM 988 C C . CYS A 1 128 ? 1.408 8.317 5.831 1.00 72.94 128 CYS A C 1
ATOM 990 O O . CYS A 1 128 ? 1.758 8.256 4.655 1.00 72.94 128 CYS A O 1
ATOM 992 N N . ALA A 1 129 ? 2.021 9.127 6.695 1.00 73.88 129 ALA A N 1
ATOM 993 C CA . ALA A 1 129 ? 3.151 9.978 6.331 1.00 73.88 129 ALA A CA 1
ATOM 994 C C . ALA A 1 129 ? 4.375 9.150 5.907 1.00 73.88 129 ALA A C 1
ATOM 996 O O . ALA A 1 129 ? 5.073 9.510 4.952 1.00 73.88 129 ALA A O 1
ATOM 997 N N . TYR A 1 130 ? 4.627 8.019 6.577 1.00 82.81 130 TYR A N 1
ATOM 998 C CA . TYR A 1 130 ? 5.634 7.050 6.149 1.00 82.81 130 TYR A CA 1
ATOM 999 C C . TYR A 1 130 ? 5.297 6.472 4.773 1.00 82.81 130 TYR A C 1
ATOM 1001 O O . TYR A 1 130 ? 6.117 6.570 3.858 1.00 82.81 130 TYR A O 1
ATOM 1009 N N . GLY A 1 131 ? 4.079 5.961 4.596 1.00 74.44 131 GLY A N 1
ATOM 1010 C CA . GLY A 1 131 ? 3.632 5.374 3.336 1.00 74.44 131 GL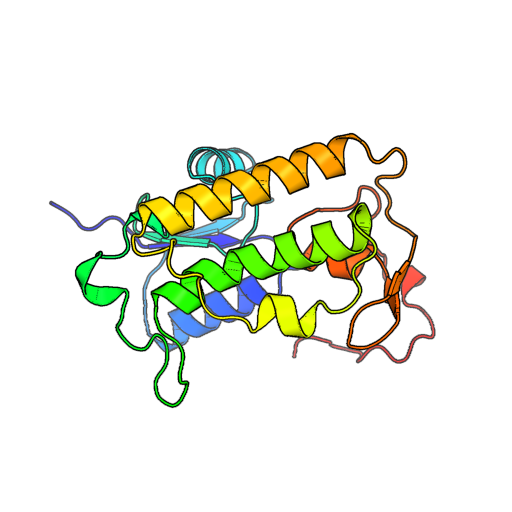Y A CA 1
ATOM 1011 C C . GLY A 1 131 ? 3.707 6.332 2.148 1.00 74.44 131 GLY A C 1
ATOM 1012 O O . GLY A 1 131 ? 4.229 5.964 1.093 1.00 74.44 131 GLY A O 1
ATOM 1013 N N . SER A 1 132 ? 3.285 7.586 2.327 1.00 70.31 132 SER A N 1
ATOM 1014 C CA . SER A 1 132 ? 3.383 8.636 1.304 1.00 70.31 132 SER A CA 1
ATOM 1015 C C . SER A 1 132 ? 4.831 8.924 0.912 1.00 70.31 132 SER A C 1
ATOM 1017 O O . SER A 1 132 ? 5.144 9.047 -0.274 1.00 70.31 132 SER A O 1
ATOM 1019 N N . ARG A 1 133 ? 5.744 8.979 1.891 1.00 81.81 133 ARG A N 1
ATOM 1020 C CA . ARG A 1 133 ? 7.173 9.195 1.635 1.00 81.81 133 ARG A CA 1
ATOM 1021 C C . ARG A 1 133 ? 7.787 8.046 0.839 1.00 81.81 133 ARG A C 1
ATOM 1023 O O . ARG A 1 133 ? 8.502 8.303 -0.127 1.00 81.81 133 ARG A O 1
ATOM 1030 N N . ILE A 1 134 ? 7.514 6.798 1.218 1.00 81.00 134 ILE A N 1
ATOM 1031 C CA . ILE A 1 134 ? 8.042 5.624 0.508 1.00 81.00 134 ILE A CA 1
ATOM 1032 C C . ILE A 1 134 ? 7.446 5.521 -0.896 1.00 81.00 134 ILE A C 1
ATOM 1034 O O . ILE A 1 134 ? 8.185 5.316 -1.855 1.00 81.00 134 ILE A O 1
ATOM 1038 N N . SER A 1 135 ? 6.147 5.780 -1.045 1.00 72.19 135 SER A N 1
ATOM 1039 C CA . SER A 1 135 ? 5.480 5.802 -2.352 1.00 72.19 135 SER A CA 1
ATOM 1040 C C . SER A 1 135 ? 6.065 6.865 -3.282 1.00 72.19 135 SER A C 1
ATOM 1042 O O . SER A 1 135 ? 6.239 6.609 -4.472 1.00 72.19 135 SER A O 1
ATOM 1044 N N . LYS A 1 136 ? 6.404 8.050 -2.751 1.00 72.62 136 LYS A N 1
ATOM 1045 C CA . LYS A 1 136 ? 7.102 9.088 -3.516 1.00 72.62 136 LYS A CA 1
ATOM 1046 C C . LYS A 1 136 ? 8.507 8.641 -3.918 1.00 72.62 136 LYS A C 1
ATOM 1048 O O . LYS A 1 136 ? 8.836 8.736 -5.092 1.00 72.62 136 LYS A O 1
ATOM 1053 N N . ARG A 1 137 ? 9.306 8.111 -2.984 1.00 82.12 137 ARG A N 1
ATOM 1054 C CA . ARG A 1 137 ? 10.661 7.611 -3.288 1.00 82.12 137 ARG A CA 1
ATOM 1055 C C . ARG A 1 137 ? 10.639 6.525 -4.360 1.00 82.12 137 ARG A C 1
ATOM 1057 O O . ARG A 1 137 ? 11.473 6.552 -5.255 1.00 82.12 137 ARG A O 1
ATOM 1064 N N . LEU A 1 138 ? 9.676 5.608 -4.286 1.00 75.44 138 LEU A N 1
ATOM 1065 C CA . LEU A 1 138 ? 9.510 4.538 -5.264 1.00 75.44 138 LEU A CA 1
ATOM 1066 C C . LEU A 1 138 ? 9.168 5.097 -6.651 1.00 75.44 138 LEU A C 1
ATOM 1068 O O . LEU A 1 138 ? 9.757 4.672 -7.639 1.00 75.44 138 LEU A O 1
ATOM 1072 N N . ALA A 1 139 ? 8.256 6.071 -6.727 1.00 69.94 139 ALA A N 1
ATOM 1073 C CA . ALA A 1 139 ? 7.894 6.730 -7.981 1.00 69.94 139 ALA A CA 1
ATOM 1074 C C . ALA A 1 139 ? 9.059 7.540 -8.575 1.00 69.94 139 ALA A C 1
ATOM 1076 O O . ALA A 1 139 ? 9.318 7.449 -9.775 1.00 69.94 139 ALA A O 1
ATOM 1077 N N . ASP A 1 140 ? 9.779 8.288 -7.735 1.00 79.56 140 ASP A N 1
ATOM 1078 C CA . ASP A 1 140 ? 10.948 9.069 -8.139 1.00 79.56 140 ASP A CA 1
ATOM 1079 C C . ASP A 1 140 ? 12.050 8.135 -8.668 1.00 79.56 140 ASP A C 1
ATOM 1081 O O . ASP A 1 14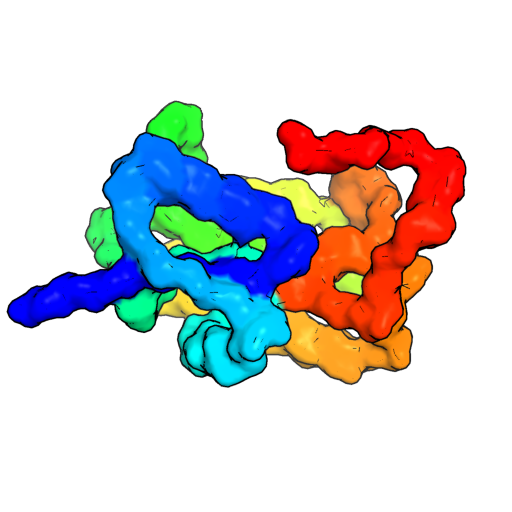0 ? 12.522 8.323 -9.787 1.00 79.56 140 ASP A O 1
ATOM 1085 N N . TRP A 1 141 ? 12.395 7.075 -7.924 1.00 85.25 141 TRP A N 1
ATOM 1086 C CA . TRP A 1 141 ? 13.354 6.054 -8.363 1.00 85.25 141 TRP A CA 1
ATOM 1087 C C . TRP A 1 141 ? 12.922 5.384 -9.664 1.00 85.25 141 TRP A C 1
ATOM 1089 O O . TRP A 1 141 ? 13.732 5.229 -10.576 1.00 85.25 141 TRP A O 1
ATOM 1099 N N . TRP A 1 142 ? 11.643 5.012 -9.774 1.00 79.69 142 TRP A N 1
ATOM 1100 C CA . TRP A 1 142 ? 11.144 4.400 -10.993 1.00 79.69 142 TRP A CA 1
ATOM 1101 C C . TRP A 1 142 ? 11.359 5.341 -12.165 1.00 79.69 142 TRP A C 1
ATOM 1103 O O . TRP A 1 142 ? 11.898 4.902 -13.171 1.00 79.69 142 TRP A O 1
ATOM 1113 N N . SER A 1 143 ? 11.021 6.630 -12.036 1.00 77.12 143 SER A N 1
ATOM 1114 C CA . SER A 1 143 ? 11.157 7.622 -13.110 1.00 77.12 143 SER A CA 1
ATOM 1115 C C . SER A 1 143 ? 12.578 7.745 -13.672 1.00 77.12 143 SER A C 1
ATOM 1117 O O . SER A 1 143 ? 12.710 7.980 -14.871 1.00 77.12 143 SER A O 1
ATOM 1119 N N . THR A 1 144 ? 13.616 7.492 -12.866 1.00 82.06 144 THR A N 1
ATOM 1120 C CA . THR A 1 144 ? 15.021 7.576 -13.299 1.00 82.06 144 THR A CA 1
ATOM 1121 C C . THR A 1 144 ? 15.531 6.327 -14.016 1.00 82.06 144 THR A C 1
ATOM 1123 O O . THR A 1 144 ? 16.593 6.382 -14.633 1.00 82.06 144 THR A O 1
ATOM 1126 N N . GLN A 1 145 ? 14.797 5.209 -13.976 1.00 78.94 145 GLN A N 1
ATOM 1127 C CA . GLN A 1 145 ? 15.209 3.985 -14.665 1.00 78.94 145 GLN A CA 1
ATOM 1128 C C . GLN A 1 145 ? 15.097 4.159 -16.180 1.00 78.94 145 GLN A C 1
ATOM 1130 O O . GLN A 1 145 ? 14.003 4.404 -16.690 1.00 78.94 145 GLN A O 1
ATOM 1135 N N . ALA A 1 146 ? 16.221 4.025 -16.887 1.00 76.06 146 ALA A N 1
ATOM 1136 C CA . ALA A 1 146 ? 16.264 4.059 -18.349 1.00 76.06 146 ALA A CA 1
ATOM 1137 C C . ALA A 1 146 ? 15.661 2.787 -18.965 1.00 76.06 146 ALA A C 1
ATOM 1139 O O . ALA A 1 146 ? 14.989 2.859 -19.989 1.00 76.06 146 ALA A O 1
ATOM 1140 N N . ASP A 1 147 ? 15.870 1.641 -18.310 1.00 74.50 147 ASP A N 1
ATOM 1141 C CA . ASP A 1 147 ? 15.258 0.370 -18.676 1.00 74.50 147 ASP A CA 1
ATOM 1142 C C . ASP A 1 147 ? 14.066 0.059 -17.761 1.00 74.50 147 ASP A C 1
ATOM 1144 O O . ASP A 1 147 ? 14.215 -0.276 -16.585 1.00 74.50 147 ASP A O 1
ATOM 1148 N N . LYS A 1 148 ? 12.865 0.163 -18.327 1.00 76.12 148 LYS A N 1
ATOM 1149 C CA . LYS A 1 148 ? 11.591 -0.155 -17.669 1.00 76.12 148 LYS A CA 1
ATOM 1150 C C . LYS A 1 148 ? 11.134 -1.591 -17.927 1.00 76.12 148 LYS A C 1
ATOM 1152 O O . LYS A 1 148 ? 10.093 -2.002 -17.411 1.00 76.12 148 LYS A O 1
ATOM 1157 N N . SER A 1 149 ? 11.871 -2.343 -18.748 1.00 67.62 149 SER A N 1
ATOM 1158 C CA . SER A 1 149 ? 11.619 -3.768 -18.971 1.00 67.62 149 SER A CA 1
ATOM 1159 C C . SER A 1 149 ? 12.063 -4.603 -17.771 1.00 67.62 149 SER A C 1
ATOM 1161 O O . SER A 1 149 ? 11.483 -5.653 -17.513 1.00 67.62 149 SER A O 1
ATOM 1163 N N . CYS A 1 150 ? 13.034 -4.092 -17.002 1.00 63.28 150 CYS A N 1
ATOM 1164 C CA . CYS A 1 150 ? 13.518 -4.668 -15.748 1.00 63.28 150 CYS A CA 1
ATOM 1165 C C . CYS A 1 150 ? 13.989 -6.119 -15.874 1.00 63.28 150 CYS A C 1
ATOM 1167 O O . CYS A 1 150 ? 13.764 -6.922 -14.971 1.00 63.28 150 CYS A O 1
ATOM 1169 N N . GLY A 1 151 ? 14.682 -6.437 -16.970 1.00 66.00 151 GLY A N 1
ATOM 1170 C CA . GLY A 1 151 ? 15.226 -7.774 -17.230 1.00 66.00 151 GLY A CA 1
ATOM 1171 C C . GLY A 1 151 ? 16.446 -8.169 -16.383 1.00 66.00 151 GLY A C 1
ATOM 1172 O O . GLY A 1 151 ? 17.026 -9.220 -16.630 1.00 66.00 151 GLY A O 1
ATOM 1173 N N . GLY A 1 152 ? 16.869 -7.336 -15.427 1.00 70.25 152 GLY A N 1
ATOM 1174 C CA . GLY A 1 152 ? 17.991 -7.620 -14.526 1.00 70.25 152 GLY A CA 1
ATOM 1175 C C . GLY A 1 152 ? 17.609 -8.491 -13.325 1.00 70.25 152 GLY A C 1
ATOM 1176 O O . GLY A 1 152 ? 16.441 -8.826 -13.123 1.00 70.25 152 GLY A O 1
ATOM 1177 N N . THR A 1 153 ? 18.592 -8.821 -12.488 1.00 68.62 153 THR A N 1
ATOM 1178 C CA . THR A 1 153 ? 18.398 -9.568 -11.237 1.00 68.62 153 THR A CA 1
ATOM 1179 C C . THR A 1 153 ? 18.756 -8.723 -10.013 1.00 68.62 153 THR A C 1
ATOM 1181 O O . THR A 1 153 ? 19.484 -7.733 -10.102 1.00 68.62 153 THR A O 1
ATOM 1184 N N . LEU A 1 154 ? 18.178 -9.076 -8.866 1.00 69.19 154 LEU A N 1
ATOM 1185 C CA . LEU A 1 154 ? 18.412 -8.468 -7.562 1.00 69.19 154 LEU A CA 1
ATOM 1186 C C . LEU A 1 154 ? 18.745 -9.561 -6.551 1.00 69.19 154 LEU A C 1
ATOM 1188 O O . LEU A 1 154 ? 18.006 -10.537 -6.425 1.00 69.19 154 LEU A O 1
ATOM 1192 N N . ASP A 1 155 ? 19.819 -9.368 -5.796 1.00 63.38 155 ASP A N 1
ATOM 1193 C CA . ASP A 1 155 ? 20.171 -10.256 -4.694 1.00 63.38 155 ASP A CA 1
ATOM 1194 C C . ASP A 1 155 ? 19.218 -10.015 -3.510 1.00 63.38 155 ASP A C 1
ATOM 1196 O O . ASP A 1 155 ? 19.220 -8.945 -2.892 1.00 63.38 155 ASP A O 1
ATOM 1200 N N . ALA A 1 156 ? 18.328 -10.975 -3.248 1.00 61.16 156 ALA A N 1
ATOM 1201 C CA . ALA A 1 156 ? 17.381 -10.927 -2.142 1.00 61.16 156 ALA A CA 1
ATOM 1202 C C . ALA A 1 156 ? 17.787 -11.915 -1.040 1.00 61.16 156 ALA A C 1
ATOM 1204 O O . ALA A 1 156 ? 18.491 -12.891 -1.273 1.00 61.16 156 ALA A O 1
ATOM 1205 N N . TYR A 1 157 ? 17.262 -11.735 0.176 1.00 57.94 157 TYR A N 1
ATOM 1206 C CA . TYR A 1 157 ? 17.603 -12.594 1.324 1.00 57.94 157 TYR A CA 1
ATOM 1207 C C . TYR A 1 157 ? 17.263 -14.092 1.146 1.00 57.94 157 TYR A C 1
ATOM 1209 O O . TYR A 1 157 ? 17.696 -14.923 1.940 1.00 57.94 157 TYR A O 1
ATOM 1217 N N . TYR A 1 158 ? 16.456 -14.437 0.140 1.00 56.97 158 TYR A N 1
ATOM 1218 C CA . TYR A 1 158 ? 16.067 -15.802 -0.232 1.00 56.97 158 TYR A CA 1
ATOM 1219 C C . TYR A 1 158 ? 16.681 -16.237 -1.577 1.00 56.97 158 TYR A C 1
ATOM 1221 O O . TYR A 1 158 ? 16.190 -17.177 -2.199 1.00 56.97 158 TYR A O 1
ATOM 1229 N N . GLY A 1 159 ? 17.755 -15.565 -2.005 1.00 62.56 159 GLY A N 1
ATOM 1230 C CA . GLY A 1 159 ? 18.506 -15.825 -3.232 1.00 62.56 159 GLY A CA 1
ATOM 1231 C C . GLY A 1 159 ? 18.325 -14.741 -4.293 1.00 62.56 159 GLY A C 1
ATOM 1232 O O . GLY A 1 159 ? 17.509 -13.830 -4.150 1.00 62.56 159 GLY A O 1
ATOM 1233 N N . GLU A 1 160 ? 19.073 -14.866 -5.387 1.00 70.44 160 GLU A N 1
ATOM 1234 C CA . GLU A 1 160 ? 18.960 -13.985 -6.549 1.00 70.44 160 GLU A CA 1
ATOM 1235 C C . GLU A 1 160 ? 17.557 -14.096 -7.163 1.00 70.44 160 GLU A C 1
ATOM 1237 O O . GLU A 1 160 ? 17.049 -15.194 -7.400 1.00 70.44 160 GLU A O 1
ATOM 1242 N N . GLN A 1 161 ? 16.897 -12.957 -7.371 1.00 63.59 161 GLN A N 1
ATOM 1243 C CA . GLN A 1 161 ? 15.548 -12.872 -7.920 1.00 63.59 161 GLN A CA 1
ATOM 1244 C C . GLN A 1 161 ? 15.534 -12.010 -9.178 1.00 63.59 161 GLN A C 1
ATOM 1246 O O . GLN A 1 161 ? 16.165 -10.953 -9.196 1.00 63.59 161 GLN A O 1
ATOM 1251 N N . PRO A 1 162 ? 14.758 -12.376 -10.209 1.00 70.88 162 PRO A N 1
ATOM 1252 C CA . PRO A 1 162 ? 14.474 -11.463 -11.303 1.00 70.88 162 PRO A CA 1
ATOM 1253 C C . PRO A 1 162 ? 13.836 -10.172 -10.782 1.00 70.88 162 PRO A C 1
ATOM 1255 O O . PRO A 1 162 ? 12.891 -10.200 -9.985 1.00 70.88 162 PRO A O 1
ATOM 1258 N N . LEU A 1 163 ? 14.337 -9.024 -11.235 1.00 70.81 163 LEU A N 1
ATOM 1259 C CA . LEU A 1 163 ? 13.907 -7.714 -10.752 1.00 70.81 163 LEU A CA 1
ATOM 1260 C C . LEU A 1 163 ? 12.401 -7.509 -10.963 1.00 70.81 163 LEU A C 1
ATOM 1262 O O . LEU A 1 163 ? 11.732 -6.944 -10.098 1.00 70.81 163 LEU A O 1
ATOM 1266 N N . HIS A 1 164 ? 11.835 -8.033 -12.052 1.00 66.50 164 HIS A N 1
ATOM 1267 C CA . HIS A 1 164 ? 10.398 -7.962 -12.323 1.00 66.50 164 HIS A CA 1
ATOM 1268 C C . HIS A 1 164 ? 9.532 -8.635 -11.244 1.00 66.50 164 HIS A C 1
ATOM 1270 O O . HIS A 1 164 ? 8.464 -8.114 -10.925 1.00 66.50 164 HIS A O 1
ATOM 1276 N N . HIS A 1 165 ? 9.980 -9.742 -10.636 1.00 65.00 165 HIS A N 1
ATOM 1277 C CA . HIS A 1 165 ? 9.243 -10.411 -9.551 1.00 65.00 165 HIS A CA 1
ATOM 1278 C C . HIS A 1 165 ? 9.220 -9.551 -8.295 1.00 65.00 165 HIS A C 1
ATOM 1280 O O . HIS A 1 165 ? 8.213 -9.479 -7.591 1.00 65.00 165 HIS A O 1
ATOM 1286 N N . VAL A 1 166 ? 10.328 -8.871 -8.014 1.00 67.00 166 VAL A N 1
ATOM 1287 C CA . VAL A 1 166 ? 10.430 -7.977 -6.861 1.00 67.00 166 VAL A CA 1
ATOM 1288 C C . VAL A 1 166 ? 9.602 -6.709 -7.089 1.00 67.00 166 VAL A C 1
ATOM 1290 O O . VAL A 1 166 ? 8.873 -6.284 -6.192 1.00 67.00 166 VAL A O 1
ATOM 1293 N N . LEU A 1 167 ? 9.638 -6.153 -8.304 1.00 66.62 167 LEU A N 1
ATOM 1294 C CA . LEU A 1 167 ? 8.857 -4.981 -8.707 1.00 66.62 167 LEU A CA 1
ATOM 1295 C C . LEU A 1 167 ? 7.348 -5.219 -8.643 1.00 66.62 167 LEU A C 1
ATOM 1297 O O . LEU A 1 167 ? 6.609 -4.357 -8.161 1.00 66.62 167 LEU A O 1
ATOM 1301 N N . GLU A 1 168 ? 6.889 -6.403 -9.047 1.00 65.12 168 GLU A N 1
ATOM 1302 C CA . GLU A 1 168 ? 5.478 -6.764 -8.948 1.00 65.12 168 GLU A CA 1
ATOM 1303 C C . GLU A 1 168 ? 4.986 -6.736 -7.493 1.00 65.12 168 GLU A C 1
ATOM 1305 O O . GLU A 1 168 ? 3.908 -6.200 -7.214 1.00 65.12 168 GLU A O 1
ATOM 1310 N N . ARG A 1 169 ? 5.800 -7.226 -6.546 1.00 63.91 169 ARG A N 1
ATOM 1311 C CA . ARG A 1 169 ? 5.474 -7.239 -5.105 1.00 63.91 169 ARG A CA 1
ATOM 1312 C C . ARG A 1 169 ? 5.342 -5.839 -4.509 1.00 63.91 169 ARG A C 1
ATOM 1314 O O . ARG A 1 169 ? 4.632 -5.674 -3.520 1.00 63.91 169 ARG A O 1
ATOM 1321 N N . VAL A 1 170 ? 5.988 -4.839 -5.110 1.00 59.72 170 VAL A N 1
ATOM 1322 C CA . VAL A 1 170 ? 5.894 -3.426 -4.700 1.00 59.72 170 VAL A CA 1
ATOM 1323 C C . VAL A 1 170 ? 4.957 -2.601 -5.591 1.00 59.72 170 VAL A C 1
ATOM 1325 O O . VAL A 1 170 ? 4.842 -1.390 -5.411 1.00 59.72 170 VAL A O 1
ATOM 1328 N N . GLY A 1 171 ? 4.239 -3.244 -6.518 1.00 58.91 171 GLY A N 1
ATOM 1329 C CA . GLY A 1 171 ? 3.202 -2.613 -7.336 1.00 58.91 171 GLY A CA 1
ATOM 1330 C C . GLY A 1 171 ? 3.697 -1.889 -8.589 1.00 58.91 171 GLY A C 1
ATOM 1331 O O . GLY A 1 171 ? 2.918 -1.156 -9.196 1.00 58.91 171 GLY A O 1
ATOM 1332 N N . ILE A 1 172 ? 4.949 -2.092 -9.005 1.00 60.75 172 ILE A N 1
ATOM 1333 C CA . ILE A 1 172 ? 5.469 -1.568 -10.274 1.00 60.75 172 ILE A CA 1
ATOM 1334 C C . ILE A 1 172 ? 5.195 -2.589 -11.380 1.00 60.75 172 ILE A C 1
ATOM 1336 O O . ILE A 1 172 ? 5.547 -3.760 -11.259 1.00 60.75 172 ILE A O 1
ATOM 1340 N N . ALA A 1 173 ? 4.549 -2.142 -12.459 1.00 62.38 173 ALA A N 1
ATOM 1341 C CA . ALA A 1 173 ? 4.356 -2.946 -13.661 1.00 62.38 173 ALA A CA 1
ATOM 1342 C C . ALA A 1 173 ? 5.507 -2.669 -14.651 1.00 62.38 173 ALA A C 1
ATOM 1344 O O . ALA A 1 173 ? 5.645 -1.515 -15.069 1.00 62.38 173 ALA A O 1
ATOM 1345 N N . PRO A 1 174 ? 6.327 -3.674 -15.016 1.00 61.56 174 PRO A N 1
ATOM 1346 C CA . PRO A 1 174 ? 7.349 -3.514 -16.049 1.00 61.56 174 PRO A CA 1
ATOM 1347 C C . PRO A 1 174 ? 6.705 -3.323 -17.430 1.00 61.56 174 PRO A C 1
ATOM 1349 O O . PRO A 1 174 ? 5.626 -3.852 -17.699 1.00 61.56 174 PRO A O 1
ATOM 1352 N N . GLU A 1 175 ? 7.379 -2.592 -18.322 1.00 64.75 175 GLU A N 1
ATOM 1353 C CA . GLU A 1 175 ? 6.892 -2.331 -19.690 1.00 64.75 175 GLU A CA 1
ATOM 1354 C C . GLU A 1 175 ? 6.838 -3.595 -20.554 1.00 64.75 175 GLU A C 1
ATOM 1356 O O . GLU A 1 175 ? 5.988 -3.711 -21.437 1.00 64.75 175 GLU A O 1
ATOM 1361 N N . ARG A 1 176 ? 7.706 -4.569 -20.264 1.00 66.69 176 ARG A N 1
ATOM 1362 C CA . ARG A 1 176 ? 7.661 -5.912 -20.843 1.00 66.69 176 ARG A CA 1
ATOM 1363 C C . ARG A 1 176 ? 7.443 -6.928 -19.720 1.00 66.69 176 ARG A C 1
ATOM 1365 O O . ARG A 1 176 ? 8.421 -7.415 -19.156 1.00 66.69 176 ARG A O 1
ATOM 1372 N N . PRO A 1 177 ? 6.184 -7.233 -19.360 1.00 62.28 177 PRO A N 1
ATOM 1373 C CA . PRO A 1 177 ? 5.895 -8.295 -18.411 1.00 62.28 177 PRO A CA 1
ATOM 1374 C C . PRO A 1 177 ? 6.501 -9.624 -18.881 1.00 62.28 177 PRO A C 1
ATOM 1376 O O . PRO A 1 177 ? 6.518 -9.882 -20.089 1.00 62.28 177 PRO A O 1
ATOM 1379 N N . PRO A 1 178 ? 6.959 -10.478 -17.954 1.00 60.78 178 PRO A N 1
ATOM 1380 C CA . PRO A 1 178 ? 7.433 -11.810 -18.296 1.00 60.78 178 PRO A CA 1
ATOM 1381 C C . PRO A 1 178 ? 6.332 -12.614 -18.982 1.00 60.78 178 PRO A C 1
ATOM 1383 O O . PRO A 1 178 ? 5.176 -12.616 -18.551 1.00 60.78 178 PRO A O 1
ATOM 1386 N N . THR A 1 179 ? 6.708 -13.324 -20.030 1.00 65.94 179 THR A N 1
ATOM 1387 C CA . THR A 1 179 ? 5.851 -14.226 -20.793 1.00 65.94 179 THR A CA 1
ATOM 1388 C C . THR A 1 179 ? 6.089 -15.674 -20.365 1.00 65.94 179 THR A C 1
ATOM 1390 O O . THR A 1 179 ? 7.054 -15.980 -19.670 1.00 65.94 179 THR A O 1
ATOM 1393 N N . ALA A 1 180 ? 5.226 -16.596 -20.799 1.00 58.78 180 ALA A N 1
ATOM 1394 C CA . ALA A 1 180 ? 5.434 -18.029 -20.566 1.00 58.78 180 ALA A CA 1
ATOM 1395 C C . ALA A 1 180 ? 6.774 -18.537 -21.141 1.00 58.78 180 ALA A C 1
ATOM 1397 O O . ALA A 1 180 ? 7.353 -19.479 -20.607 1.00 58.78 180 ALA A O 1
ATOM 1398 N N . GLU A 1 181 ? 7.279 -17.893 -22.196 1.00 63.28 181 GLU A N 1
ATOM 1399 C CA . GLU A 1 181 ? 8.562 -18.211 -22.821 1.00 63.28 181 GLU A CA 1
ATOM 1400 C C . GLU A 1 181 ? 9.751 -17.829 -21.928 1.00 63.28 181 GLU A C 1
ATOM 1402 O O . GLU A 1 181 ? 10.694 -18.607 -21.814 1.00 63.28 181 GLU A O 1
ATOM 1407 N N . ASP A 1 182 ? 9.669 -16.705 -21.200 1.00 59.66 182 ASP A N 1
ATOM 1408 C CA . ASP A 1 182 ? 10.707 -16.286 -20.242 1.00 59.66 182 ASP A CA 1
ATOM 1409 C C . ASP A 1 182 ? 10.840 -17.276 -19.054 1.00 59.66 182 ASP A C 1
ATOM 1411 O O . ASP A 1 182 ? 11.844 -17.266 -18.345 1.00 59.66 182 ASP A O 1
ATOM 1415 N N . TYR A 1 183 ? 9.847 -18.153 -18.843 1.00 57.03 183 TYR A N 1
ATOM 1416 C CA . TYR A 1 183 ? 9.847 -19.197 -17.807 1.00 57.03 183 TYR A CA 1
ATOM 1417 C C . TYR A 1 183 ? 10.131 -20.612 -18.336 1.00 57.03 183 TYR A C 1
ATOM 1419 O O . TYR A 1 183 ? 10.134 -21.569 -17.555 1.00 57.03 183 TYR A O 1
ATOM 1427 N N . ALA A 1 184 ? 10.361 -20.777 -19.641 1.00 59.34 184 ALA A N 1
ATOM 1428 C CA . ALA A 1 184 ? 10.552 -22.090 -20.247 1.00 59.34 184 ALA A CA 1
ATOM 1429 C C . ALA A 1 184 ? 11.800 -22.801 -19.684 1.00 59.34 184 ALA A C 1
ATOM 1431 O O . ALA A 1 184 ? 12.907 -22.270 -19.709 1.00 59.34 184 ALA A O 1
ATOM 1432 N N . GLY A 1 185 ? 11.626 -24.029 -19.182 1.00 57.91 185 GLY A N 1
ATOM 1433 C CA . GLY A 1 185 ? 12.722 -24.862 -18.665 1.00 57.91 185 GLY A CA 1
ATOM 1434 C C . GLY A 1 185 ? 13.127 -24.599 -17.210 1.00 57.91 185 GLY A C 1
ATOM 1435 O O . GLY A 1 185 ? 13.950 -25.341 -16.674 1.00 57.91 185 GLY A O 1
ATOM 1436 N N . LEU A 1 186 ? 12.534 -23.604 -16.544 1.00 51.47 186 LEU A N 1
ATOM 1437 C CA . LEU A 1 186 ? 12.649 -23.450 -15.093 1.00 51.47 186 LEU A CA 1
ATOM 1438 C C . LEU A 1 186 ? 11.689 -24.422 -14.384 1.00 51.47 186 LEU A C 1
ATOM 1440 O O . LEU A 1 186 ? 10.606 -24.687 -14.910 1.00 51.47 186 LEU A O 1
ATOM 1444 N N . PRO A 1 187 ? 12.032 -24.941 -13.187 1.00 52.47 187 PRO A N 1
ATOM 1445 C CA . PRO A 1 187 ? 11.151 -25.798 -12.392 1.00 52.47 187 PRO A CA 1
ATOM 1446 C C . PRO A 1 187 ? 10.032 -24.967 -11.741 1.00 52.47 187 PRO A C 1
ATOM 1448 O O . PRO A 1 187 ? 9.911 -24.896 -10.518 1.00 52.47 187 PRO A O 1
ATOM 1451 N N . MET A 1 188 ? 9.234 -24.284 -12.560 1.00 48.81 188 MET A N 1
ATOM 1452 C CA . MET A 1 188 ? 8.063 -23.549 -12.108 1.00 48.81 188 MET A CA 1
ATOM 1453 C C . MET A 1 188 ? 6.926 -24.549 -11.878 1.00 48.81 188 MET A C 1
ATOM 1455 O O . MET A 1 188 ? 6.681 -25.389 -12.747 1.00 48.81 188 MET A O 1
ATOM 1459 N N . PRO A 1 189 ? 6.223 -24.500 -10.733 1.00 49.00 189 PRO A N 1
ATOM 1460 C CA . PRO A 1 189 ? 5.054 -25.343 -10.538 1.00 49.00 189 PRO A CA 1
ATOM 1461 C C . PRO A 1 189 ? 4.025 -25.030 -11.630 1.00 49.00 189 PRO A C 1
ATOM 1463 O O . PRO A 1 189 ? 3.691 -23.862 -11.838 1.00 49.00 189 PRO A O 1
ATOM 1466 N N . GLU A 1 190 ? 3.536 -26.068 -12.325 1.00 45.69 190 GLU A N 1
ATOM 1467 C CA . GLU A 1 190 ? 2.629 -25.950 -13.485 1.00 45.69 190 GLU A CA 1
ATOM 1468 C C . GLU A 1 190 ? 1.403 -25.079 -13.190 1.00 45.69 190 GLU A C 1
ATOM 1470 O O . GLU A 1 190 ? 0.858 -24.439 -14.089 1.00 45.69 190 GLU A O 1
ATOM 1475 N N . ARG A 1 191 ? 0.998 -25.010 -11.917 1.00 42.22 191 ARG A N 1
ATOM 1476 C CA . ARG A 1 191 ? 0.039 -24.039 -11.401 1.00 42.22 191 ARG A CA 1
ATOM 1477 C C . ARG A 1 191 ? 0.586 -23.487 -10.089 1.00 42.22 191 ARG A C 1
ATOM 1479 O O . ARG A 1 191 ? 0.600 -24.162 -9.068 1.00 42.22 191 ARG A O 1
ATOM 1486 N N . LEU A 1 192 ? 1.048 -22.238 -10.113 1.00 34.81 192 LEU A N 1
ATOM 1487 C CA . LEU A 1 192 ? 1.493 -21.523 -8.910 1.00 34.81 192 LEU A CA 1
ATOM 1488 C C . LEU A 1 192 ? 0.318 -21.219 -7.943 1.00 34.81 192 LEU A C 1
ATOM 1490 O O . LEU A 1 192 ? 0.555 -20.747 -6.834 1.00 34.81 192 LEU A O 1
ATOM 1494 N N . TRP A 1 193 ? -0.933 -21.457 -8.374 1.00 40.06 193 TRP A N 1
ATOM 1495 C CA . TRP A 1 193 ? -2.169 -20.966 -7.746 1.00 40.06 193 TRP A CA 1
ATOM 1496 C C . TRP A 1 193 ? -3.398 -21.884 -7.956 1.00 40.06 193 TRP A C 1
ATOM 1498 O O . TRP A 1 193 ? -4.470 -21.379 -8.286 1.00 40.06 193 TRP A O 1
ATOM 1508 N N . GLU A 1 194 ? -3.264 -23.205 -7.807 1.00 30.12 194 GLU A N 1
ATOM 1509 C CA . GLU A 1 194 ? -4.443 -24.033 -7.455 1.00 30.12 194 GLU A CA 1
ATOM 1510 C C . GLU A 1 194 ? -4.769 -23.937 -5.965 1.00 30.12 194 GLU A C 1
ATOM 1512 O O . GLU A 1 194 ? -3.812 -23.855 -5.157 1.00 30.12 194 GLU A O 1
#